Protein AF-A0A838VVF2-F1 (afdb_monomer)

Sequence (205 aa):
MASLISQALVLRTYMPYSQKVSLLISGKGRIDAVVPRAIAERLSNGALVQCMVRTWGSTQSVSQVELLEVPFHWGVAHLPFLHHVLELCYYFLPLNQESDDIVDLVQLLYTMPELFKETGAQKIFLSKFFQKIGLYPFDRASYDARFLRLILGPNDSSVEGSLSEKLAGNGYKQLKRWLLGCISAHPYGYRLKTIDFLKKLDVHE

Radius of gyration: 17.79 Å; Cα contacts (8 Å, |Δi|>4): 296; chains: 1; bounding box: 44×33×50 Å

Nearest PDB structures (foldseek):
  3q8d-assembly1_A  TM=6.216E-01  e=4.834E-06  Escherichia coli
  1w3s-assembly1_A  TM=6.738E-01  e=3.144E-05  Deinococcus radiodurans R1 = ATCC 13939 = DSM 20539
  7yny-assembly1_D  TM=6.347E-01  e=1.089E-01  Helicoverpa armigera nucleopolyhedrovirus
  6zp4-assembly1_G  TM=6.720E-01  e=1.787E-01  Homo sapiens
  7yny-assembly1_H  TM=6.274E-01  e=2.486E-01  Helicoverpa armigera nucleopolyhedrovirus

pLDDT: mean 87.79, std 11.85, range [47.75, 98.38]

Solvent-accessible surface area (backbone atoms only — not comparable to full-atom values): 11819 Å² total; per-residue (Å²): 130,88,74,58,77,41,60,31,37,27,45,38,66,47,76,94,85,46,45,42,37,31,34,41,28,67,84,35,13,32,42,70,28,40,34,56,60,83,57,48,78,72,59,50,65,59,21,33,28,36,28,33,60,44,77,59,88,94,46,35,39,46,43,79,73,43,83,74,43,63,66,73,86,48,51,82,88,46,41,60,57,56,52,34,51,32,48,45,53,62,63,70,50,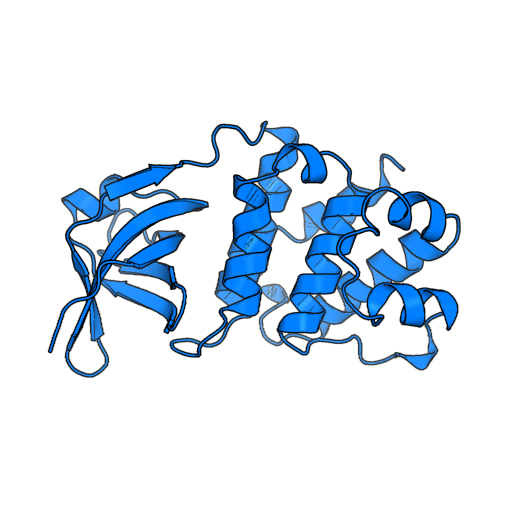58,75,69,41,68,40,44,78,53,47,57,57,57,48,42,61,74,78,45,49,76,62,54,72,41,62,61,48,46,54,49,50,51,52,51,51,34,51,76,74,71,46,63,41,88,69,63,82,82,52,57,70,66,55,48,48,66,71,75,38,80,87,62,90,80,42,78,86,51,47,62,69,72,30,54,80,69,36,51,60,49,49,52,52,42,53,53,32,31,38,71,70,39,96,53,40,88,72,54,85,47,58,64,56,70,66,56,65,63,80,85,117

Mean predicted aligned error: 5.49 Å

Structure (mmCIF, N/CA/C/O backbone):
data_AF-A0A838VVF2-F1
#
_entry.id   AF-A0A838VVF2-F1
#
loop_
_atom_site.group_PDB
_atom_site.id
_atom_site.type_symbol
_atom_site.label_atom_id
_atom_site.label_alt_id
_atom_site.label_comp_id
_atom_site.label_asym_id
_atom_site.label_entity_id
_atom_site.label_seq_id
_atom_site.pdbx_PDB_ins_code
_atom_site.Cartn_x
_atom_site.Cartn_y
_atom_site.Cartn_z
_atom_site.occupancy
_atom_site.B_iso_or_equiv
_atom_site.auth_seq_id
_atom_site.auth_comp_id
_atom_site.auth_asym_id
_atom_site.auth_atom_id
_atom_site.pdbx_PDB_model_num
ATOM 1 N N . MET A 1 1 ? -2.466 -12.859 27.232 1.00 55.91 1 MET A N 1
ATOM 2 C CA . MET A 1 1 ? -1.673 -12.580 26.014 1.00 55.91 1 MET A CA 1
ATOM 3 C C . MET A 1 1 ? -1.155 -11.161 26.111 1.00 55.91 1 MET A C 1
ATOM 5 O O . MET A 1 1 ? -1.959 -10.275 26.382 1.00 55.91 1 MET A O 1
ATOM 9 N N . ALA A 1 2 ? 0.155 -10.960 25.972 1.00 57.75 2 ALA A N 1
ATOM 10 C CA . ALA A 1 2 ? 0.747 -9.628 26.000 1.00 57.75 2 ALA A CA 1
ATOM 11 C C . ALA A 1 2 ? 0.266 -8.836 24.779 1.00 57.75 2 ALA A C 1
ATOM 13 O O . ALA A 1 2 ? 0.345 -9.310 23.647 1.00 57.75 2 ALA A O 1
ATOM 14 N N . SER A 1 3 ? -0.286 -7.653 25.018 1.00 64.88 3 SER A N 1
ATOM 15 C CA . SER A 1 3 ? -0.644 -6.717 23.964 1.00 64.88 3 SER A CA 1
ATOM 16 C C . SER A 1 3 ? 0.598 -5.926 23.574 1.00 64.88 3 SER A C 1
ATOM 18 O O . SER A 1 3 ? 1.087 -5.130 24.375 1.00 64.88 3 SER A O 1
ATOM 20 N N . LEU A 1 4 ? 1.108 -6.161 22.369 1.00 83.38 4 LEU A N 1
ATOM 21 C CA . LEU A 1 4 ? 2.217 -5.389 21.821 1.00 83.38 4 LEU A CA 1
ATOM 22 C C . LEU A 1 4 ? 1.676 -4.106 21.189 1.00 83.38 4 LEU A C 1
ATOM 24 O O . LEU A 1 4 ? 0.646 -4.117 20.511 1.00 83.38 4 LEU A O 1
ATOM 28 N N . ILE A 1 5 ? 2.369 -3.003 21.455 1.00 91.19 5 ILE A N 1
ATOM 29 C CA . ILE A 1 5 ? 2.161 -1.747 20.745 1.00 91.19 5 ILE A CA 1
ATOM 30 C C . ILE A 1 5 ? 2.905 -1.866 19.414 1.00 91.19 5 ILE A C 1
ATOM 32 O O . ILE A 1 5 ? 4.084 -2.218 19.394 1.00 91.19 5 ILE A O 1
ATOM 36 N N . SER A 1 6 ? 2.219 -1.591 18.310 1.00 93.88 6 SER A N 1
ATOM 37 C CA . SER A 1 6 ? 2.755 -1.731 16.958 1.00 93.88 6 SER A CA 1
ATOM 38 C C . SER A 1 6 ? 2.485 -0.476 16.141 1.00 93.88 6 SER A C 1
ATOM 40 O O . SER A 1 6 ? 1.417 0.130 16.238 1.00 93.88 6 SER A O 1
ATOM 42 N N . GLN A 1 7 ? 3.451 -0.106 15.310 1.00 96.69 7 GLN A N 1
ATOM 43 C CA . GLN A 1 7 ? 3.256 0.901 14.278 1.00 96.69 7 GLN A CA 1
ATOM 44 C C . GLN A 1 7 ? 2.477 0.293 13.105 1.00 96.69 7 GLN A C 1
ATOM 46 O O . GLN A 1 7 ? 2.694 -0.860 12.728 1.00 96.69 7 GLN A O 1
ATOM 51 N N . ALA A 1 8 ? 1.554 1.064 12.546 1.00 97.50 8 ALA A N 1
ATOM 52 C CA . ALA A 1 8 ? 0.629 0.637 11.515 1.00 97.50 8 ALA A CA 1
ATOM 53 C C . ALA A 1 8 ? 0.417 1.746 10.485 1.00 97.50 8 ALA A C 1
ATOM 55 O O . ALA A 1 8 ? 0.318 2.924 10.828 1.00 97.50 8 ALA A O 1
ATOM 56 N N . LEU A 1 9 ? 0.275 1.353 9.225 1.00 97.81 9 LEU A N 1
ATOM 57 C CA . LEU A 1 9 ? -0.184 2.232 8.160 1.00 97.81 9 LEU A CA 1
ATOM 58 C C . LEU A 1 9 ? -1.678 2.016 7.915 1.00 97.81 9 LEU A C 1
ATOM 60 O O . LEU A 1 9 ? -2.118 0.891 7.671 1.00 97.81 9 LEU A O 1
ATOM 64 N N . VAL A 1 10 ? -2.460 3.092 7.925 1.00 97.75 10 VAL A N 1
ATOM 65 C CA . VAL A 1 10 ? -3.887 3.056 7.598 1.00 97.75 10 VAL A CA 1
ATOM 66 C C . VAL A 1 10 ? -4.063 2.937 6.088 1.00 97.75 10 VAL A C 1
ATOM 68 O O . VAL A 1 10 ? -3.875 3.897 5.349 1.00 97.75 10 VAL A O 1
ATOM 71 N N . LEU A 1 11 ? -4.472 1.765 5.609 1.00 97.62 11 LEU A N 1
ATOM 72 C CA . LEU A 1 11 ? -4.726 1.543 4.183 1.00 97.62 11 LEU A CA 1
ATOM 73 C C . LEU A 1 11 ? -6.088 2.091 3.759 1.00 97.62 11 LEU A C 1
ATOM 75 O O . LEU A 1 11 ? -6.230 2.679 2.687 1.00 97.62 11 LEU A O 1
ATOM 79 N N . ARG A 1 12 ? -7.109 1.861 4.593 1.00 96.31 12 ARG A N 1
ATOM 80 C CA . ARG A 1 12 ? -8.492 2.220 4.277 1.00 96.31 12 ARG A CA 1
ATOM 81 C C . ARG A 1 12 ? -9.326 2.445 5.528 1.00 96.31 12 ARG A C 1
ATOM 83 O O . ARG A 1 12 ? -9.435 1.550 6.363 1.00 96.31 12 ARG A O 1
ATOM 90 N N . THR A 1 13 ? -10.009 3.579 5.599 1.00 94.81 13 THR A N 1
ATOM 91 C CA . THR A 1 13 ? -11.117 3.818 6.527 1.00 94.81 13 THR A CA 1
ATOM 92 C C . THR A 1 13 ? -12.454 3.626 5.811 1.00 94.81 13 THR A C 1
ATOM 94 O O . THR A 1 13 ? -12.592 3.877 4.611 1.00 94.81 13 THR A O 1
ATOM 97 N N . TYR A 1 14 ? -13.457 3.122 6.527 1.00 88.44 14 TYR A N 1
ATOM 98 C CA . TYR A 1 14 ? -14.774 2.795 5.968 1.00 88.44 14 TYR A CA 1
ATOM 99 C C . TYR A 1 14 ? -15.855 3.740 6.524 1.00 88.44 14 TYR A C 1
ATOM 101 O O . TYR A 1 14 ? -16.889 3.324 7.059 1.00 88.44 14 TYR A O 1
ATOM 109 N N . MET A 1 15 ? -15.567 5.037 6.420 1.00 78.62 15 MET A N 1
ATOM 110 C CA . MET A 1 15 ? -16.391 6.127 6.938 1.00 78.62 15 MET A CA 1
ATOM 111 C C . MET A 1 15 ? -17.650 6.412 6.115 1.00 78.62 15 MET A C 1
ATOM 113 O O . MET A 1 15 ? -17.670 6.107 4.921 1.00 78.62 15 MET A O 1
ATOM 117 N N . PRO A 1 16 ? -18.687 7.040 6.715 1.00 62.16 16 PRO A N 1
ATOM 118 C CA . PRO A 1 16 ? -18.796 7.474 8.120 1.00 62.16 16 PRO A CA 1
ATOM 119 C C . PRO A 1 16 ? -19.467 6.461 9.070 1.00 62.16 16 PRO A C 1
ATOM 121 O O . PRO A 1 16 ? -19.555 6.705 10.270 1.00 62.16 16 PRO A O 1
ATOM 124 N N . TYR A 1 17 ? -19.959 5.325 8.565 1.00 71.00 17 TYR A N 1
ATOM 125 C CA . TYR A 1 17 ? -20.878 4.464 9.330 1.00 71.00 17 TYR A CA 1
ATOM 126 C C . TYR A 1 17 ? -20.271 3.184 9.887 1.00 71.00 17 TYR A C 1
ATOM 128 O O . TYR A 1 17 ? -20.930 2.499 10.669 1.00 71.00 17 TYR A O 1
ATOM 136 N N . SER A 1 18 ? -19.046 2.826 9.503 1.00 80.75 18 SER A N 1
ATOM 137 C CA . SER A 1 18 ? -18.452 1.589 9.990 1.00 80.75 18 SER A CA 1
ATOM 138 C C . SER A 1 18 ? -17.223 1.849 10.847 1.00 80.75 18 SER A C 1
ATOM 140 O O . SER A 1 18 ? -16.305 2.580 10.489 1.00 80.75 18 SER A O 1
ATOM 142 N N . GLN A 1 19 ? -17.210 1.184 11.996 1.00 91.75 19 GLN A N 1
ATOM 143 C CA . GLN A 1 19 ? -16.098 1.120 12.937 1.00 91.75 19 GLN A CA 1
ATOM 144 C C . GLN A 1 19 ? -14.968 0.226 12.410 1.00 91.75 19 GLN A C 1
ATOM 146 O O . GLN A 1 19 ? -14.315 -0.450 13.190 1.00 91.75 19 GLN A O 1
ATOM 151 N N . LYS A 1 20 ? -14.770 0.148 11.090 1.00 95.12 20 LYS A N 1
ATOM 152 C CA . LYS A 1 20 ? -13.785 -0.728 10.456 1.00 95.12 20 LYS A CA 1
ATOM 153 C C . LYS A 1 20 ? -12.651 0.091 9.860 1.00 95.12 20 LYS A C 1
ATOM 155 O O . LYS A 1 20 ? -12.871 1.153 9.275 1.00 95.12 20 LYS A O 1
ATOM 160 N N . VAL A 1 21 ? -11.446 -0.445 9.971 1.00 96.75 21 VAL A N 1
ATOM 161 C CA . VAL A 1 21 ? -10.231 0.088 9.361 1.00 96.75 21 VAL A CA 1
ATOM 162 C C . VAL A 1 21 ? -9.396 -1.068 8.822 1.00 96.75 21 VAL A C 1
ATOM 164 O O . VAL A 1 21 ? -9.361 -2.139 9.423 1.00 96.75 21 VAL A O 1
ATOM 167 N N . SER A 1 22 ? -8.747 -0.857 7.682 1.00 97.88 22 SER A N 1
ATOM 168 C CA . SER A 1 22 ? -7.737 -1.767 7.149 1.00 97.88 22 SER A CA 1
ATOM 169 C C . SER A 1 22 ? -6.356 -1.189 7.437 1.00 97.88 22 SER A C 1
ATOM 171 O O . SER A 1 22 ? -6.105 -0.023 7.115 1.00 97.88 22 SER A O 1
ATOM 173 N N . LEU A 1 23 ? -5.486 -1.978 8.059 1.00 98.06 23 LEU A N 1
ATOM 174 C CA . LEU A 1 23 ? -4.152 -1.573 8.502 1.00 98.06 23 LEU A CA 1
ATOM 175 C C . LEU A 1 23 ? -3.091 -2.495 7.903 1.00 98.06 23 LEU A C 1
ATOM 177 O O . LEU A 1 23 ? -3.336 -3.685 7.732 1.00 98.06 23 LEU A O 1
ATOM 181 N N . LEU A 1 24 ? -1.903 -1.959 7.642 1.00 98.38 24 LEU A N 1
ATOM 182 C CA . LEU A 1 24 ? -0.696 -2.722 7.333 1.00 98.38 24 LEU A CA 1
ATOM 183 C C . LEU A 1 24 ? 0.264 -2.626 8.523 1.00 98.38 24 LEU A C 1
ATOM 185 O O . LEU A 1 24 ? 0.634 -1.520 8.914 1.00 98.38 24 LEU A O 1
ATOM 189 N N . ILE A 1 25 ? 0.629 -3.767 9.111 1.00 97.12 25 ILE A N 1
ATOM 190 C CA . ILE A 1 25 ? 1.388 -3.846 10.370 1.00 97.12 25 ILE A CA 1
ATOM 191 C C . ILE A 1 25 ? 2.524 -4.862 10.232 1.00 97.12 25 ILE A C 1
ATOM 193 O O . ILE A 1 25 ? 2.310 -5.965 9.728 1.00 97.12 25 ILE A O 1
ATOM 197 N N . SER A 1 26 ? 3.717 -4.521 10.720 1.00 95.75 26 SER A N 1
ATOM 198 C CA . SER A 1 26 ? 4.834 -5.474 10.792 1.00 95.75 26 SER A CA 1
ATOM 199 C C . SER A 1 26 ? 4.500 -6.673 11.700 1.00 95.75 26 SER A C 1
ATOM 201 O O . SER A 1 26 ? 3.797 -6.535 12.704 1.00 95.75 26 SER A O 1
ATOM 203 N N . GLY A 1 27 ? 4.917 -7.874 11.300 1.00 95.12 27 GLY A N 1
ATOM 204 C CA . GLY A 1 27 ? 4.616 -9.150 11.955 1.00 95.12 27 GLY A CA 1
ATOM 205 C C . GLY A 1 27 ? 3.149 -9.590 11.863 1.00 95.12 27 GLY A C 1
ATOM 206 O O . GLY A 1 27 ? 2.752 -10.560 12.501 1.00 95.12 27 GLY A O 1
ATOM 207 N N . LYS A 1 28 ? 2.298 -8.875 11.114 1.00 95.31 28 LYS A N 1
ATOM 208 C CA . LYS A 1 28 ? 0.885 -9.253 10.880 1.00 95.31 28 LYS A CA 1
ATOM 209 C C . LYS A 1 28 ? 0.435 -9.097 9.426 1.00 95.31 28 LYS A C 1
ATOM 211 O O . LYS A 1 28 ? -0.537 -9.730 9.019 1.00 95.31 28 LYS A O 1
ATOM 216 N N . GLY A 1 29 ? 1.107 -8.232 8.670 1.00 96.62 29 GLY A N 1
ATOM 217 C CA . GLY A 1 29 ? 0.718 -7.808 7.331 1.00 96.62 29 GLY A CA 1
ATOM 218 C C . GLY A 1 29 ? -0.577 -7.005 7.316 1.00 96.62 29 GLY A C 1
ATOM 219 O O . GLY A 1 29 ? -0.818 -6.174 8.197 1.00 96.62 29 GLY A O 1
ATOM 220 N N . ARG A 1 30 ? -1.402 -7.214 6.283 1.00 97.75 30 ARG A N 1
ATOM 221 C CA . ARG A 1 30 ? -2.685 -6.515 6.144 1.00 97.75 30 ARG A CA 1
ATOM 222 C C . ARG A 1 30 ? -3.732 -7.129 7.064 1.00 97.75 30 ARG A C 1
ATOM 224 O O . ARG A 1 30 ? -4.043 -8.311 6.949 1.00 97.75 30 ARG A O 1
ATOM 231 N N . ILE A 1 31 ? -4.359 -6.309 7.894 1.00 97.38 31 ILE A N 1
ATOM 232 C CA . ILE A 1 31 ? -5.460 -6.71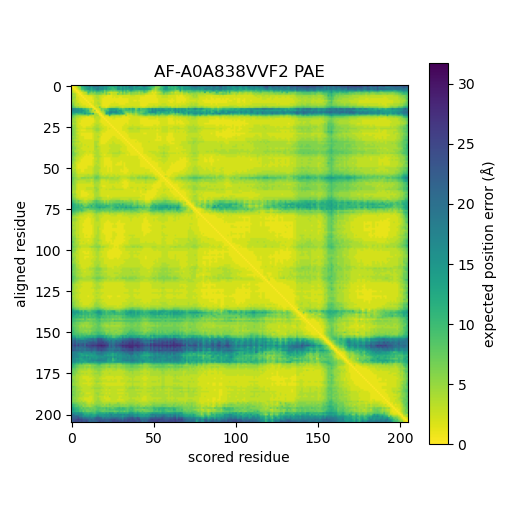1 8.764 1.00 97.38 31 ILE A CA 1
ATOM 233 C C . ILE A 1 31 ? -6.676 -5.816 8.545 1.00 97.38 31 ILE A C 1
ATOM 235 O O . ILE A 1 31 ? -6.539 -4.629 8.263 1.00 97.38 31 ILE A O 1
ATOM 239 N N . ASP A 1 32 ? -7.866 -6.375 8.737 1.00 97.12 32 ASP A N 1
ATOM 240 C CA . ASP A 1 32 ? -9.088 -5.594 8.910 1.00 97.12 32 ASP A CA 1
ATOM 241 C C . ASP A 1 32 ? -9.482 -5.650 10.386 1.00 97.12 32 ASP A C 1
ATOM 243 O O . ASP A 1 32 ? -9.624 -6.730 10.964 1.00 97.12 32 ASP A O 1
ATOM 247 N N . ALA A 1 33 ? -9.652 -4.485 11.003 1.00 96.50 33 ALA A N 1
ATOM 248 C CA . ALA A 1 33 ? -9.895 -4.370 12.430 1.00 96.50 33 ALA A CA 1
ATOM 249 C C . ALA A 1 33 ? -11.060 -3.438 12.758 1.00 96.50 33 ALA A C 1
ATOM 251 O O . ALA A 1 33 ? -11.398 -2.522 12.004 1.00 96.50 33 ALA A O 1
ATOM 252 N N . VAL A 1 34 ? -11.663 -3.679 13.921 1.00 96.06 34 VAL A N 1
ATOM 253 C CA . VAL A 1 34 ? -12.681 -2.813 14.511 1.00 96.06 34 VAL A CA 1
ATOM 254 C C . VAL A 1 34 ? -12.014 -1.769 15.407 1.00 96.06 34 VAL A C 1
ATOM 256 O O . VAL A 1 34 ? -11.160 -2.103 16.227 1.00 96.06 34 VAL A O 1
ATOM 259 N N . VAL A 1 35 ? -12.426 -0.512 15.278 1.00 95.62 35 VAL A N 1
ATOM 260 C CA . VAL A 1 35 ? -11.937 0.630 16.061 1.00 95.62 35 VAL A CA 1
ATOM 261 C C . VAL A 1 35 ? -13.097 1.384 16.717 1.00 95.62 35 VAL A C 1
ATOM 263 O O . VAL A 1 35 ? -14.158 1.525 16.107 1.00 95.62 35 VAL A O 1
ATOM 266 N N . PRO A 1 36 ? -12.923 1.931 17.933 1.00 93.56 36 PRO A N 1
ATOM 267 C CA . PRO A 1 36 ? -13.900 2.839 18.526 1.00 93.56 36 PRO A CA 1
ATOM 268 C C . PRO A 1 36 ? -14.252 3.991 17.578 1.00 93.56 36 PRO A C 1
ATOM 270 O O . PRO A 1 36 ? -13.365 4.565 16.948 1.00 93.56 36 PRO A O 1
ATOM 273 N N . ARG A 1 37 ? -15.534 4.376 17.516 1.00 91.31 37 ARG A N 1
ATOM 274 C CA . ARG A 1 37 ? -16.025 5.428 16.603 1.00 91.31 37 ARG A CA 1
ATOM 275 C C . ARG A 1 37 ? -15.221 6.731 16.694 1.00 91.31 37 ARG A C 1
ATOM 277 O O . ARG A 1 37 ? -14.786 7.241 15.670 1.00 91.31 37 ARG A O 1
ATOM 284 N N . ALA A 1 38 ? -14.966 7.207 17.913 1.00 91.50 38 ALA A N 1
ATOM 285 C CA . ALA A 1 38 ? -14.211 8.439 18.150 1.00 91.50 38 ALA A CA 1
ATOM 286 C C . ALA A 1 38 ? -12.762 8.382 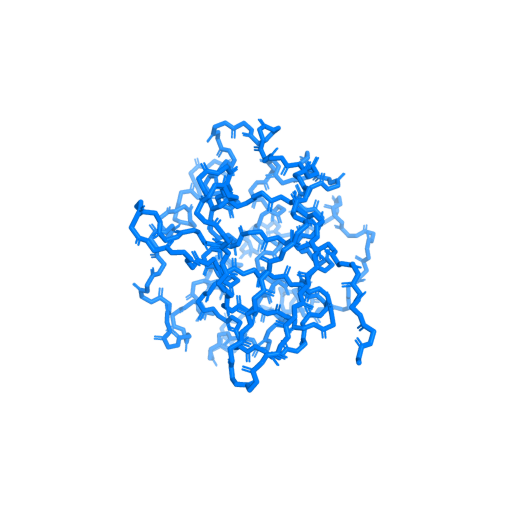17.625 1.00 91.50 38 ALA A C 1
ATOM 288 O O . ALA A 1 38 ? -12.186 9.409 17.280 1.00 91.50 38 ALA A O 1
ATOM 289 N N . ILE A 1 39 ? -12.164 7.187 17.569 1.00 92.19 39 ILE A N 1
ATOM 290 C CA . ILE A 1 39 ? -10.842 6.985 16.967 1.00 92.19 39 ILE A CA 1
ATOM 291 C C . ILE A 1 39 ? -10.978 6.943 15.454 1.00 92.19 39 ILE A C 1
ATOM 293 O O . ILE A 1 39 ? -10.243 7.637 14.761 1.00 92.19 39 ILE A O 1
ATOM 297 N N . ALA A 1 40 ? -11.931 6.154 14.955 1.00 91.75 40 ALA A N 1
ATOM 298 C CA . ALA A 1 40 ? -12.164 5.994 13.533 1.00 91.75 40 ALA A CA 1
ATOM 299 C C . ALA A 1 40 ? -12.280 7.367 12.852 1.00 91.75 40 ALA A C 1
ATOM 301 O O . ALA A 1 40 ? -11.616 7.590 11.845 1.00 91.75 40 ALA A O 1
ATOM 302 N N . GLU A 1 41 ? -13.080 8.286 13.417 1.00 90.31 41 GLU A N 1
ATOM 303 C CA . GLU A 1 41 ? -13.377 9.626 12.864 1.00 90.31 41 GLU A CA 1
ATOM 304 C C . GLU A 1 41 ? -12.131 10.509 12.694 1.00 90.31 41 GLU A C 1
ATOM 306 O O . GLU A 1 41 ? -12.159 11.480 11.943 1.00 90.31 41 GLU A O 1
ATOM 311 N N . ARG A 1 42 ? -11.025 10.151 13.352 1.00 90.31 42 ARG A N 1
ATOM 312 C CA . ARG A 1 42 ? -9.743 10.861 13.298 1.00 90.31 42 ARG A CA 1
ATOM 313 C C . ARG A 1 42 ? -8.726 10.207 12.364 1.00 90.31 42 ARG A C 1
ATOM 315 O O . ARG A 1 42 ? -7.661 10.778 12.149 1.00 90.31 42 ARG A O 1
ATOM 322 N N . LEU A 1 43 ? -9.015 9.015 11.842 1.00 93.50 43 LEU A N 1
ATOM 323 C CA . LEU A 1 43 ? -8.116 8.291 10.949 1.00 93.50 43 LEU A CA 1
ATOM 324 C C . LEU A 1 43 ? -8.372 8.668 9.491 1.00 93.50 43 LEU A C 1
ATOM 326 O O . LEU A 1 43 ? -9.512 8.721 9.027 1.00 93.50 43 LEU A O 1
ATOM 330 N N . SER A 1 44 ? -7.288 8.857 8.748 1.00 94.00 44 SER A N 1
ATOM 331 C CA . SER A 1 44 ? -7.295 9.067 7.303 1.00 94.00 44 SER A CA 1
ATOM 332 C C . SER A 1 44 ? -6.489 7.976 6.600 1.00 94.00 44 SER A C 1
ATOM 334 O O . SER A 1 44 ? -5.607 7.351 7.189 1.00 94.00 44 SER A O 1
ATOM 336 N N . ASN A 1 45 ? -6.802 7.720 5.329 1.00 95.69 45 ASN A N 1
ATOM 337 C CA . ASN A 1 45 ? -6.000 6.811 4.511 1.00 95.69 45 ASN A CA 1
ATOM 338 C C . ASN A 1 45 ? -4.580 7.375 4.373 1.00 95.69 45 ASN A C 1
ATOM 340 O O . ASN A 1 45 ? -4.403 8.570 4.145 1.00 95.69 45 ASN A O 1
ATOM 344 N N . GLY A 1 46 ? -3.582 6.511 4.509 1.00 96.38 46 GLY A N 1
ATOM 345 C CA . GLY A 1 46 ? -2.177 6.890 4.521 1.00 96.38 46 GLY A CA 1
ATOM 346 C C . GLY A 1 46 ? -1.687 7.427 5.864 1.00 96.38 46 GLY A C 1
ATOM 347 O O . GLY A 1 46 ? -0.510 7.750 5.969 1.00 96.38 46 GLY A O 1
ATOM 348 N N . ALA A 1 47 ? -2.525 7.532 6.898 1.00 95.88 47 ALA A N 1
ATOM 349 C CA . ALA A 1 47 ? -2.038 7.901 8.222 1.00 95.88 47 ALA A CA 1
ATOM 350 C C . ALA A 1 47 ? -1.125 6.806 8.788 1.00 95.88 47 ALA A C 1
ATOM 352 O O . ALA A 1 47 ? -1.452 5.618 8.738 1.00 95.88 47 ALA A O 1
ATOM 353 N N . LEU A 1 48 ? -0.005 7.222 9.365 1.00 96.50 48 LEU A N 1
ATOM 354 C CA . LEU A 1 48 ? 0.871 6.379 10.155 1.00 96.50 48 LEU A CA 1
ATOM 355 C C . LEU A 1 48 ? 0.470 6.511 11.623 1.00 96.50 48 LEU A C 1
ATOM 357 O O . LEU A 1 48 ? 0.380 7.615 12.163 1.00 96.50 48 LEU A O 1
ATOM 361 N N . VAL A 1 49 ? 0.204 5.385 12.271 1.00 97.56 49 VAL A N 1
ATOM 362 C CA . VAL A 1 49 ? -0.289 5.349 13.648 1.00 97.56 49 VAL A CA 1
ATOM 363 C C . VAL A 1 49 ? 0.497 4.355 14.482 1.00 97.56 49 VAL A C 1
ATOM 365 O O . VAL A 1 49 ? 0.992 3.353 13.976 1.00 97.56 49 VAL A O 1
ATOM 368 N N . GLN A 1 50 ? 0.562 4.598 15.779 1.00 97.81 50 GLN A N 1
ATOM 369 C CA . GLN A 1 50 ? 0.944 3.608 16.769 1.00 97.81 50 GLN A CA 1
ATOM 370 C C . GLN A 1 50 ? -0.329 3.097 17.433 1.00 97.81 50 GLN A C 1
ATOM 372 O O . GLN A 1 50 ? -1.228 3.875 17.749 1.00 97.81 50 GLN A O 1
ATOM 377 N N . CYS A 1 51 ? -0.469 1.785 17.592 1.00 97.12 51 CYS A N 1
ATOM 378 C CA . CYS A 1 51 ? -1.698 1.219 18.126 1.00 97.12 51 CYS A CA 1
ATOM 379 C C . CYS A 1 51 ? -1.494 -0.115 18.837 1.00 97.12 51 CYS A C 1
ATOM 381 O O . CYS A 1 51 ? -0.509 -0.822 18.634 1.00 97.12 51 CYS A O 1
ATOM 383 N N . MET A 1 52 ? -2.474 -0.475 19.662 1.00 96.75 52 MET A N 1
ATOM 384 C CA . MET A 1 52 ? -2.561 -1.780 20.299 1.00 96.75 52 MET A CA 1
ATOM 385 C C . MET A 1 52 ? -3.583 -2.648 19.568 1.00 96.75 52 MET A C 1
ATOM 387 O O . MET A 1 52 ? -4.787 -2.366 19.599 1.00 96.75 52 MET A O 1
ATOM 391 N N . VAL A 1 53 ? -3.107 -3.740 18.968 1.00 95.75 53 VAL A N 1
ATOM 392 C CA . VAL A 1 53 ? -3.947 -4.734 18.287 1.00 95.75 53 VAL A CA 1
ATOM 393 C C . VAL A 1 53 ? -4.285 -5.869 19.251 1.00 95.75 53 VAL A C 1
ATOM 395 O O . VAL A 1 53 ? -3.401 -6.471 19.862 1.00 95.75 53 VAL A O 1
ATOM 398 N N . ARG A 1 54 ? -5.571 -6.200 19.370 1.00 95.25 54 ARG A N 1
ATOM 399 C CA . ARG A 1 54 ? -6.074 -7.357 20.118 1.00 95.25 54 ARG A CA 1
ATOM 400 C C . ARG A 1 54 ? -6.827 -8.284 19.175 1.00 95.25 54 ARG A C 1
ATOM 402 O O . ARG A 1 54 ? -7.513 -7.834 18.262 1.00 95.25 54 ARG A O 1
ATOM 409 N N . THR A 1 55 ? -6.715 -9.584 19.410 1.00 94.00 55 THR A N 1
ATOM 410 C CA . THR A 1 55 ? -7.375 -10.608 18.594 1.00 94.00 55 THR A CA 1
ATOM 411 C C . THR A 1 55 ? -8.352 -11.389 19.461 1.00 94.00 55 THR A C 1
ATOM 413 O O . THR A 1 55 ? -7.975 -11.908 20.511 1.00 94.00 55 THR A O 1
ATOM 416 N N . TRP A 1 56 ? -9.607 -11.465 19.021 1.00 90.81 56 TRP A N 1
ATOM 417 C CA . TRP A 1 56 ? -10.691 -12.206 1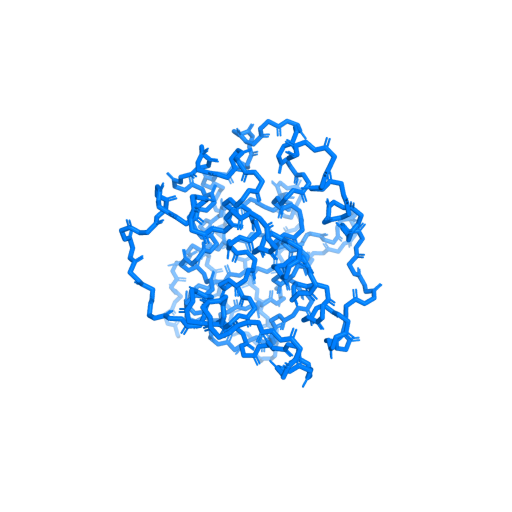9.662 1.00 90.81 56 TRP A CA 1
ATOM 418 C C . TRP A 1 56 ? -11.351 -13.120 18.627 1.00 90.81 56 TRP A C 1
ATOM 420 O O . TRP A 1 56 ? -12.180 -12.685 17.825 1.00 90.81 56 TRP A O 1
ATOM 430 N N . GLY A 1 57 ? -10.952 -14.394 18.619 1.00 90.44 57 GLY A N 1
ATOM 431 C CA . GLY A 1 57 ? -11.335 -15.323 17.555 1.00 90.44 57 GLY A CA 1
ATOM 432 C C . GLY A 1 57 ? -10.825 -14.833 16.197 1.00 90.44 57 GLY A C 1
ATOM 433 O O . GLY A 1 57 ? -9.642 -14.540 16.050 1.00 90.44 57 GLY A O 1
ATOM 434 N N . SER A 1 58 ? -11.723 -14.703 15.219 1.00 90.81 58 SER A N 1
ATOM 435 C CA . SER A 1 58 ? -11.417 -14.156 13.889 1.00 90.81 58 SER A CA 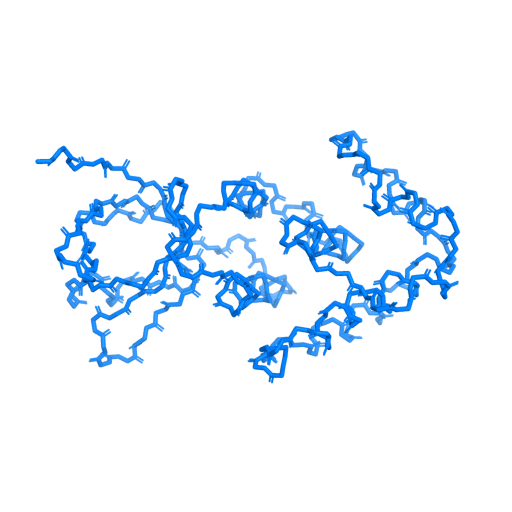1
ATOM 436 C C . SER A 1 58 ? -11.444 -12.625 13.822 1.00 90.81 58 SER A C 1
ATOM 438 O O . SER A 1 58 ? -11.119 -12.052 12.784 1.00 90.81 58 SER A O 1
ATOM 440 N N . THR A 1 59 ? -11.869 -11.952 14.892 1.00 92.88 59 THR A N 1
ATOM 441 C CA . THR A 1 59 ? -12.033 -10.497 14.918 1.00 92.88 59 THR A CA 1
ATOM 442 C C . THR A 1 59 ? -10.792 -9.844 15.500 1.00 92.88 59 THR A C 1
ATOM 444 O O . THR A 1 59 ? -10.314 -10.231 16.567 1.00 92.88 59 THR A O 1
ATOM 447 N N . GLN A 1 60 ? -10.294 -8.809 14.831 1.00 95.31 60 GLN A N 1
ATOM 448 C CA . GLN A 1 60 ? -9.241 -7.957 15.368 1.00 95.31 60 GLN A CA 1
ATOM 449 C C . GLN A 1 60 ? -9.837 -6.629 15.823 1.00 95.31 60 GLN A C 1
ATOM 451 O O . GLN A 1 60 ? -10.676 -6.045 15.136 1.00 95.31 60 GLN A O 1
ATOM 456 N N . SER A 1 61 ? -9.427 -6.165 16.997 1.00 95.44 61 SER A N 1
ATOM 457 C CA . SER A 1 61 ? -9.792 -4.861 17.534 1.00 95.44 61 SER A CA 1
ATOM 458 C C . SER A 1 61 ? -8.544 -4.028 17.768 1.00 95.44 61 SER A C 1
ATOM 460 O O . SER A 1 61 ? -7.493 -4.536 18.163 1.00 95.44 61 SER A O 1
ATOM 462 N N . VAL A 1 62 ? -8.653 -2.735 17.490 1.00 95.75 62 VAL A N 1
ATOM 463 C CA . VAL A 1 62 ? -7.556 -1.785 17.635 1.00 95.75 62 VAL A CA 1
ATOM 464 C C . VAL A 1 62 ? -7.953 -0.723 18.650 1.00 95.75 62 VAL A C 1
ATOM 466 O O . VAL A 1 62 ? -9.055 -0.174 18.627 1.00 95.75 62 VAL A O 1
ATOM 469 N N . SER A 1 63 ? -7.043 -0.463 19.581 1.00 95.00 63 SER A N 1
ATOM 470 C CA . SER A 1 63 ? -7.216 0.464 20.699 1.00 95.00 63 SER A CA 1
ATOM 471 C C . SER A 1 63 ? -5.923 1.240 20.943 1.00 95.00 63 SER A C 1
ATOM 473 O O . SER A 1 63 ? -4.903 0.921 20.335 1.00 95.00 63 SER A O 1
ATOM 475 N N . GLN A 1 64 ? -5.970 2.257 21.813 1.00 95.06 64 GLN A N 1
ATOM 476 C CA . GLN A 1 64 ? -4.811 3.104 22.139 1.00 95.06 64 GLN A CA 1
ATOM 477 C C . GLN A 1 64 ? -4.099 3.623 20.880 1.00 95.06 64 GLN A C 1
ATOM 479 O O . GLN A 1 64 ? -2.906 3.414 20.697 1.00 95.06 64 GLN A O 1
ATOM 484 N N . VAL A 1 65 ? -4.874 4.220 19.971 1.00 96.69 65 VAL A N 1
ATOM 485 C CA . VAL A 1 65 ? -4.347 4.7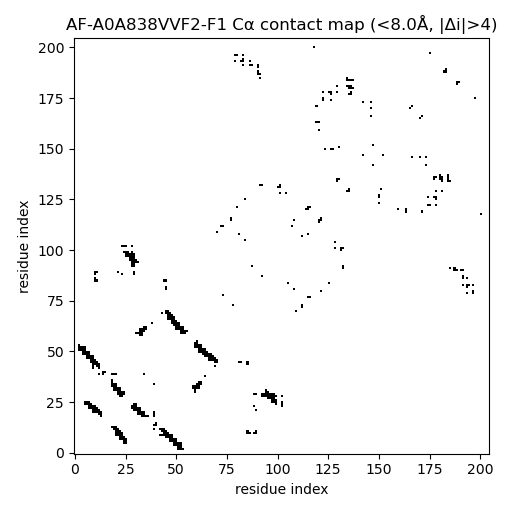08 18.696 1.00 96.69 65 VAL A CA 1
ATOM 486 C C . VAL A 1 65 ? -3.785 6.109 18.876 1.00 96.69 65 VAL A C 1
ATOM 488 O O . VAL A 1 65 ? -4.523 7.040 19.203 1.00 96.69 65 VAL A O 1
ATOM 491 N N . GLU A 1 66 ? -2.494 6.243 18.622 1.00 97.00 66 GLU A N 1
ATOM 492 C CA . GLU A 1 66 ? -1.767 7.499 18.540 1.00 97.00 66 GLU A CA 1
ATOM 493 C C . GLU A 1 66 ? -1.430 7.784 17.076 1.00 97.00 66 GLU A C 1
ATOM 495 O O . GLU A 1 66 ? -0.914 6.928 16.359 1.00 97.00 66 GLU A O 1
ATOM 500 N N . LEU A 1 67 ? -1.773 8.982 16.611 1.00 96.31 67 LEU A N 1
ATOM 501 C CA . LEU A 1 67 ? -1.450 9.427 15.261 1.00 96.31 67 LEU A CA 1
ATOM 502 C C . LEU A 1 67 ? 0.002 9.906 15.243 1.00 96.31 67 LEU A C 1
ATOM 504 O O . LEU A 1 67 ? 0.305 10.904 15.890 1.00 96.31 67 LEU A O 1
ATOM 508 N N . LEU A 1 68 ? 0.869 9.212 14.507 1.00 95.25 68 LEU A N 1
ATOM 509 C CA . LEU A 1 68 ? 2.281 9.576 14.382 1.00 95.25 68 LEU A CA 1
ATOM 510 C C . LEU A 1 68 ? 2.482 10.574 13.246 1.00 95.25 68 LEU A C 1
ATOM 512 O O . LEU A 1 68 ? 3.120 11.606 13.421 1.00 95.25 68 LEU A O 1
ATOM 516 N N . GLU A 1 69 ? 1.912 10.271 12.079 1.00 93.62 69 GLU A N 1
ATOM 517 C CA . GLU A 1 69 ? 2.084 11.090 10.888 1.00 93.62 69 GLU A CA 1
ATOM 518 C C . GLU A 1 69 ? 0.874 10.995 9.955 1.00 93.62 69 GLU A C 1
ATOM 520 O O . GLU A 1 69 ? 0.191 9.975 9.857 1.00 93.62 69 GLU A O 1
ATOM 525 N N . VAL A 1 70 ? 0.615 12.083 9.237 1.00 91.69 70 VAL A N 1
ATOM 526 C CA . VAL A 1 70 ? -0.317 12.140 8.109 1.00 91.69 70 VAL A CA 1
ATOM 527 C C . VAL A 1 70 ? 0.501 12.596 6.904 1.00 91.69 70 VAL A C 1
ATOM 529 O O . VAL A 1 70 ? 1.362 13.462 7.074 1.00 91.69 70 VAL A O 1
ATOM 532 N N . PRO A 1 71 ? 0.253 12.076 5.691 1.00 86.44 71 PRO A N 1
ATOM 533 C CA . PRO A 1 71 ? 1.076 12.359 4.516 1.00 86.44 71 PRO A CA 1
ATOM 534 C C . PRO A 1 71 ? 0.845 13.774 3.944 1.00 86.44 71 PRO A C 1
ATOM 536 O O . PRO A 1 71 ? 0.688 13.946 2.743 1.00 86.44 71 PRO A O 1
ATOM 539 N N . PHE A 1 72 ? 0.813 14.816 4.781 1.00 81.75 72 PHE A N 1
ATOM 540 C CA . PHE A 1 72 ? 0.660 16.211 4.353 1.00 81.75 72 PHE A CA 1
ATOM 541 C C . PHE A 1 72 ? 1.885 16.741 3.605 1.00 81.75 72 PHE A C 1
ATOM 543 O O . PHE A 1 72 ? 1.760 17.662 2.803 1.00 81.75 72 PHE A O 1
ATOM 550 N N . HIS A 1 73 ? 3.060 16.156 3.851 1.00 78.50 73 HIS A N 1
ATOM 551 C CA . HIS A 1 73 ? 4.289 16.494 3.136 1.00 78.50 73 HIS A CA 1
ATOM 552 C C . HIS A 1 73 ? 4.244 16.053 1.660 1.00 78.50 73 HIS A C 1
ATOM 554 O O . HIS A 1 73 ? 4.993 16.573 0.832 1.00 78.50 73 HIS A O 1
ATOM 560 N N . TRP A 1 74 ? 3.331 15.142 1.299 1.00 78.19 74 TRP A N 1
ATOM 561 C CA . TRP A 1 74 ? 3.042 14.821 -0.092 1.00 78.19 74 TRP A CA 1
ATOM 562 C C . TRP A 1 74 ? 2.290 15.994 -0.717 1.00 78.19 74 TRP A C 1
ATOM 564 O O . TRP A 1 74 ? 1.087 16.167 -0.522 1.00 78.19 74 TRP A O 1
ATOM 574 N N . GLY A 1 75 ? 3.003 16.812 -1.495 1.00 76.31 75 GLY A N 1
ATOM 575 C CA . GLY A 1 75 ? 2.367 17.840 -2.314 1.00 76.31 75 GLY A CA 1
ATOM 576 C C . GLY A 1 75 ? 1.258 17.240 -3.188 1.00 76.31 75 GLY A C 1
ATOM 577 O O . GLY A 1 75 ? 1.307 16.065 -3.561 1.00 76.31 75 GLY A O 1
ATOM 578 N N . VAL A 1 76 ? 0.265 18.057 -3.557 1.00 79.31 76 VAL A N 1
ATOM 579 C CA . VAL A 1 76 ? -0.925 17.630 -4.328 1.00 79.31 76 VAL A CA 1
ATOM 580 C C . VAL A 1 76 ? -0.560 16.811 -5.578 1.00 79.31 76 VAL A C 1
ATOM 582 O O . VAL A 1 76 ? -1.282 15.884 -5.940 1.00 79.31 76 VAL A O 1
ATOM 585 N N . ALA A 1 77 ? 0.583 17.108 -6.204 1.00 80.19 77 ALA A N 1
ATOM 586 C CA . ALA A 1 77 ? 1.090 16.405 -7.382 1.00 80.19 77 ALA A CA 1
ATOM 587 C C . ALA A 1 77 ? 1.463 14.929 -7.132 1.00 80.19 77 ALA A C 1
ATOM 589 O O . ALA A 1 77 ? 1.330 14.108 -8.037 1.00 80.19 77 ALA A O 1
ATOM 590 N N . HIS A 1 78 ? 1.898 14.575 -5.920 1.00 85.62 78 HIS A N 1
ATOM 591 C CA . HIS A 1 78 ? 2.419 13.241 -5.598 1.00 85.62 78 HIS A CA 1
ATOM 592 C C . HIS A 1 78 ? 1.426 12.385 -4.802 1.00 85.62 78 HIS A C 1
ATOM 594 O O . HIS A 1 78 ? 1.567 11.165 -4.745 1.00 85.62 78 HIS A O 1
ATOM 600 N N . LEU A 1 79 ? 0.367 12.990 -4.256 1.00 90.19 79 LEU A N 1
ATOM 601 C CA . LEU A 1 79 ? -0.711 12.275 -3.569 1.00 90.19 79 LEU A CA 1
ATOM 602 C C . LEU A 1 79 ? -1.324 11.113 -4.390 1.00 90.19 79 LEU A C 1
ATOM 604 O O . LEU A 1 79 ? -1.611 10.068 -3.800 1.00 90.19 79 LEU A O 1
ATOM 608 N N . PRO A 1 80 ? -1.491 11.208 -5.731 1.00 92.44 80 PRO A N 1
ATOM 609 C CA . PRO A 1 80 ? -1.966 10.081 -6.534 1.00 92.44 80 PRO A CA 1
ATOM 610 C C . PRO A 1 80 ? -1.070 8.838 -6.458 1.00 92.44 80 PRO A C 1
ATOM 612 O O . PRO A 1 80 ? -1.596 7.725 -6.480 1.00 92.44 80 PRO A O 1
ATOM 615 N N . PHE A 1 81 ? 0.252 9.011 -6.336 1.00 93.94 81 PHE A N 1
ATOM 616 C CA . PHE A 1 81 ? 1.188 7.896 -6.193 1.00 93.94 81 PHE A CA 1
ATOM 617 C C . PHE A 1 81 ? 0.984 7.179 -4.859 1.00 93.94 81 PHE A C 1
ATOM 619 O O . PHE A 1 81 ? 0.791 5.964 -4.841 1.00 93.94 81 PHE A O 1
ATOM 626 N N . LEU A 1 82 ? 0.938 7.931 -3.755 1.00 94.81 82 LEU A N 1
ATOM 627 C CA . LEU A 1 82 ? 0.682 7.362 -2.434 1.00 94.81 82 LEU A CA 1
ATOM 628 C C . LEU A 1 82 ? -0.654 6.610 -2.409 1.00 94.81 82 LEU A C 1
ATOM 630 O O . LEU A 1 82 ? -0.707 5.458 -1.986 1.00 94.81 82 LEU A O 1
ATOM 634 N N . HIS A 1 83 ? -1.726 7.217 -2.926 1.00 94.88 83 HIS A N 1
ATOM 635 C CA . HIS A 1 83 ? -3.024 6.548 -3.033 1.00 94.88 83 HIS A CA 1
ATOM 636 C C . HIS A 1 83 ? -2.952 5.256 -3.852 1.00 94.88 83 HIS A C 1
ATOM 638 O O . HIS A 1 83 ? -3.580 4.268 -3.475 1.00 94.88 83 HIS A O 1
ATOM 644 N N . HIS A 1 84 ? -2.176 5.235 -4.938 1.00 96.38 84 HIS A N 1
ATOM 645 C CA . HIS A 1 84 ? -1.975 4.025 -5.727 1.00 96.38 84 HIS A CA 1
ATOM 646 C C . HIS A 1 84 ? -1.303 2.917 -4.912 1.00 96.38 84 HIS A C 1
ATOM 648 O O . HIS A 1 84 ? -1.779 1.783 -4.916 1.00 96.38 84 HIS A O 1
ATOM 654 N N . VAL A 1 85 ? -0.256 3.245 -4.149 1.00 97.19 85 VAL A N 1
ATOM 655 C CA . VAL A 1 85 ? 0.415 2.281 -3.263 1.00 97.19 85 VAL A CA 1
ATOM 656 C C . VAL A 1 85 ? -0.538 1.760 -2.184 1.00 97.19 85 VAL A C 1
ATOM 658 O O . VAL A 1 85 ? -0.590 0.553 -1.955 1.00 97.19 85 VAL A O 1
ATOM 661 N N . LEU A 1 86 ? -1.350 2.624 -1.567 1.00 97.56 86 LEU A N 1
ATOM 662 C CA . LEU A 1 86 ? -2.347 2.202 -0.575 1.00 97.56 86 LEU A CA 1
ATOM 663 C C . LEU A 1 86 ? -3.385 1.243 -1.173 1.00 97.56 86 LEU A C 1
ATOM 665 O O . LEU A 1 86 ? -3.719 0.235 -0.549 1.00 97.56 86 LEU A O 1
ATOM 669 N N . GLU A 1 87 ? -3.877 1.519 -2.386 1.00 97.62 87 GLU A N 1
ATOM 670 C CA . GLU A 1 87 ? -4.798 0.618 -3.085 1.00 97.62 87 GLU A CA 1
ATOM 671 C C . GLU A 1 87 ? -4.141 -0.724 -3.417 1.00 97.62 87 GLU A C 1
ATOM 673 O O . GLU A 1 87 ? -4.776 -1.765 -3.242 1.00 97.62 87 GLU A O 1
ATOM 678 N N . LEU A 1 88 ? -2.877 -0.726 -3.849 1.00 98.00 88 LEU A N 1
ATOM 679 C CA . LEU A 1 88 ? -2.127 -1.957 -4.089 1.00 98.00 88 LEU A CA 1
ATOM 680 C C . LEU A 1 88 ? -1.988 -2.771 -2.803 1.00 98.00 88 LEU A C 1
ATOM 682 O O . LEU A 1 88 ? -2.406 -3.925 -2.781 1.00 98.00 88 LEU A O 1
ATOM 686 N N . CYS A 1 89 ? -1.508 -2.174 -1.711 1.00 98.31 89 CYS A N 1
ATOM 687 C CA . CYS A 1 89 ? -1.442 -2.840 -0.409 1.00 98.31 89 CYS A CA 1
ATOM 688 C C . CYS A 1 89 ? -2.808 -3.409 -0.001 1.00 98.31 89 CYS A C 1
ATOM 690 O O . CYS A 1 89 ? -2.905 -4.554 0.437 1.00 98.31 89 CYS A O 1
ATOM 692 N N . TYR A 1 90 ? -3.880 -2.637 -0.186 1.00 98.06 90 TYR A N 1
ATOM 693 C CA . TYR A 1 90 ? -5.224 -3.057 0.185 1.00 98.06 90 TYR A CA 1
ATOM 694 C C . TYR A 1 90 ? -5.769 -4.196 -0.686 1.00 98.06 90 TYR A C 1
ATOM 696 O O . TYR A 1 90 ? -6.394 -5.099 -0.148 1.00 98.06 90 TYR A O 1
ATOM 704 N N . TYR A 1 91 ? -5.591 -4.185 -2.006 1.00 98.00 91 TYR A N 1
ATOM 705 C CA . TYR A 1 91 ? -6.198 -5.199 -2.880 1.00 98.00 91 TYR A CA 1
ATOM 706 C C . TYR A 1 91 ? -5.295 -6.406 -3.153 1.00 98.00 91 TYR A C 1
ATOM 708 O O . TYR A 1 91 ? -5.822 -7.463 -3.498 1.00 98.00 91 TYR A O 1
ATOM 716 N N . PHE A 1 92 ? -3.973 -6.260 -3.038 1.00 97.88 92 PHE A N 1
ATOM 717 C CA . PHE A 1 92 ? -3.001 -7.264 -3.485 1.00 97.88 92 PHE A CA 1
ATOM 718 C C . PHE A 1 92 ? -2.393 -8.055 -2.328 1.00 97.88 92 PHE A C 1
ATOM 720 O O . PHE A 1 92 ? -1.992 -9.197 -2.535 1.00 97.88 92 PHE A O 1
ATOM 727 N N . LEU A 1 93 ? -2.348 -7.504 -1.110 1.00 97.81 93 LE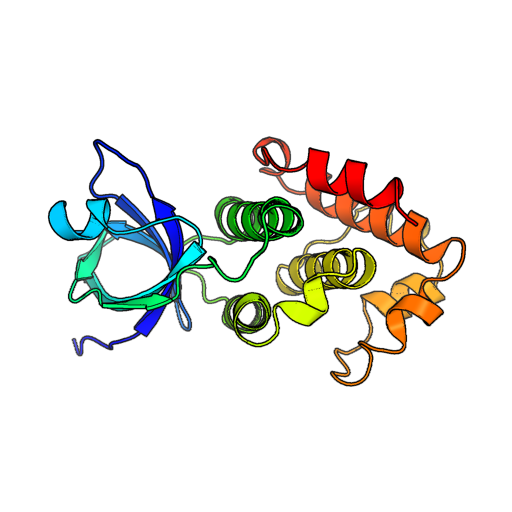U A N 1
ATOM 728 C CA . LEU A 1 93 ? -1.822 -8.253 0.030 1.00 97.81 93 LEU A CA 1
ATOM 729 C C . LEU A 1 93 ? -2.885 -9.198 0.604 1.00 97.81 93 LEU A C 1
ATOM 731 O O . LEU A 1 93 ? -4.025 -8.779 0.818 1.00 97.81 93 LEU A O 1
ATOM 735 N N . PRO A 1 94 ? -2.555 -10.458 0.912 1.00 96.94 94 PRO A N 1
ATOM 736 C CA . PRO A 1 94 ? -3.448 -11.346 1.654 1.00 96.94 94 PRO A CA 1
ATOM 737 C C . PRO A 1 94 ? -3.742 -10.813 3.069 1.00 96.94 94 PRO A C 1
ATOM 739 O O . PRO A 1 94 ? -2.965 -10.048 3.637 1.00 96.94 94 PRO A O 1
ATOM 742 N N . LEU A 1 95 ? -4.904 -11.173 3.627 1.00 96.75 95 LEU A N 1
ATOM 743 C CA . LEU A 1 95 ? -5.258 -10.815 5.007 1.00 96.75 95 LEU A CA 1
ATOM 744 C C . LEU A 1 95 ? -4.486 -11.694 5.998 1.00 96.75 95 LEU A C 1
ATOM 746 O O . LEU A 1 95 ? -4.436 -12.908 5.820 1.00 96.75 95 LEU A O 1
ATOM 750 N N . ASN A 1 96 ? -3.994 -11.094 7.081 1.00 95.50 96 ASN A N 1
ATOM 751 C CA . ASN A 1 96 ? -3.333 -11.756 8.212 1.00 95.50 96 ASN A CA 1
ATOM 752 C C . ASN A 1 96 ? -2.106 -12.599 7.833 1.00 95.50 96 ASN A C 1
ATOM 754 O O . ASN A 1 96 ? -1.791 -13.566 8.523 1.00 95.50 96 ASN A O 1
ATOM 758 N N . GLN A 1 97 ? -1.441 -12.257 6.734 1.00 96.25 97 GLN A N 1
ATOM 759 C CA . GLN A 1 97 ? -0.194 -12.888 6.330 1.00 96.25 97 GLN A CA 1
ATOM 760 C C . GLN A 1 97 ? 0.928 -11.870 6.460 1.00 96.25 97 GLN A C 1
ATOM 762 O O . GLN A 1 97 ? 0.829 -10.776 5.909 1.00 96.25 97 GLN A O 1
ATOM 767 N N . GLU A 1 98 ? 1.981 -12.250 7.177 1.00 96.38 98 GLU A N 1
ATOM 768 C CA . GLU A 1 98 ? 3.155 -11.413 7.402 1.00 96.38 98 GLU A CA 1
ATOM 769 C C . GLU A 1 98 ? 3.749 -10.919 6.080 1.00 96.38 98 GLU A C 1
ATOM 771 O O . GLU A 1 98 ? 3.864 -11.656 5.098 1.00 96.38 98 GLU A O 1
ATOM 776 N N . SER A 1 99 ? 4.086 -9.632 6.054 1.00 95.31 99 SER A N 1
ATOM 777 C CA . SER A 1 99 ? 4.588 -8.951 4.864 1.00 95.31 99 SER A CA 1
ATOM 778 C C . SER A 1 99 ? 5.555 -7.832 5.259 1.00 95.31 99 SER A C 1
ATOM 780 O O . SER A 1 99 ? 5.404 -6.698 4.801 1.00 95.31 99 SER A O 1
ATOM 782 N N . ASP A 1 100 ? 6.505 -8.131 6.149 1.00 95.94 100 ASP A N 1
ATOM 783 C CA . ASP A 1 100 ? 7.466 -7.153 6.691 1.00 95.94 100 ASP A CA 1
ATOM 784 C C . ASP A 1 100 ? 8.259 -6.456 5.589 1.00 95.94 100 ASP A C 1
ATOM 786 O O . ASP A 1 100 ? 8.321 -5.235 5.548 1.00 95.94 100 ASP A O 1
ATOM 790 N N . ASP A 1 101 ? 8.691 -7.213 4.583 1.00 95.25 101 ASP A N 1
ATOM 791 C CA . ASP A 1 101 ? 9.339 -6.685 3.383 1.00 95.25 101 ASP A CA 1
ATOM 792 C C . ASP A 1 101 ? 8.554 -5.571 2.673 1.00 95.25 101 ASP A C 1
ATOM 794 O O . ASP A 1 101 ? 9.150 -4.698 2.034 1.00 95.25 101 ASP A O 1
ATOM 798 N N . ILE A 1 102 ? 7.221 -5.646 2.714 1.00 96.81 102 ILE A N 1
ATOM 799 C CA . ILE A 1 102 ? 6.322 -4.649 2.129 1.00 96.81 102 ILE A CA 1
ATOM 800 C C . ILE A 1 102 ? 6.117 -3.489 3.093 1.00 96.81 102 ILE A C 1
ATOM 802 O O . ILE A 1 102 ? 6.052 -2.347 2.647 1.00 96.81 102 ILE A O 1
ATOM 806 N N . VAL A 1 103 ? 6.024 -3.764 4.395 1.00 96.31 103 VAL A N 1
ATOM 807 C CA . VAL A 1 103 ? 5.951 -2.727 5.429 1.00 96.31 103 VAL A CA 1
ATOM 808 C C . VAL A 1 103 ? 7.186 -1.833 5.333 1.00 96.31 103 VAL A C 1
ATOM 810 O O . VAL A 1 103 ? 7.030 -0.624 5.183 1.00 96.31 103 VAL A O 1
ATOM 813 N N . ASP A 1 104 ? 8.379 -2.422 5.304 1.00 94.44 104 ASP A N 1
ATOM 814 C CA . ASP A 1 104 ? 9.656 -1.716 5.184 1.00 94.44 104 ASP A CA 1
ATOM 815 C C . ASP A 1 104 ? 9.726 -0.904 3.889 1.00 94.44 104 ASP A C 1
ATOM 817 O O . ASP A 1 104 ? 10.083 0.273 3.902 1.00 94.44 104 ASP A O 1
ATOM 821 N N . LEU A 1 105 ? 9.314 -1.502 2.762 1.00 94.81 105 LEU A N 1
ATOM 822 C CA . LEU A 1 105 ? 9.265 -0.803 1.479 1.00 94.81 105 LEU A CA 1
ATOM 823 C C . LEU A 1 105 ? 8.346 0.424 1.551 1.00 94.81 105 LEU A C 1
ATOM 825 O O . LEU A 1 105 ? 8.724 1.503 1.111 1.00 94.81 105 LEU A O 1
ATOM 829 N N . VAL A 1 106 ? 7.141 0.279 2.100 1.00 95.25 106 VAL A N 1
ATOM 830 C CA . VAL A 1 106 ? 6.160 1.369 2.172 1.00 95.25 106 VAL A CA 1
ATOM 831 C C . VAL A 1 106 ? 6.568 2.436 3.190 1.00 95.25 106 VAL A C 1
ATOM 833 O O . VAL A 1 106 ? 6.266 3.608 2.978 1.00 95.25 106 VAL A O 1
ATOM 836 N N . GLN A 1 107 ? 7.305 2.084 4.245 1.00 92.81 107 GLN A N 1
ATOM 837 C CA . GLN A 1 107 ? 7.868 3.063 5.179 1.00 92.81 107 GLN A CA 1
ATOM 838 C C . GLN A 1 107 ? 8.835 4.041 4.498 1.00 92.81 107 GLN A C 1
ATOM 840 O O . GLN A 1 107 ? 8.906 5.195 4.922 1.00 92.81 107 GLN A O 1
ATOM 845 N N . LEU A 1 108 ? 9.494 3.648 3.398 1.00 92.12 108 LEU A N 1
ATOM 846 C CA . LEU A 1 108 ? 10.342 4.561 2.618 1.00 92.12 108 LEU A CA 1
ATOM 847 C C . LEU A 1 108 ? 9.570 5.786 2.109 1.00 92.12 108 LEU A C 1
ATOM 849 O O . LEU A 1 108 ? 10.144 6.867 2.010 1.00 92.12 108 LEU A O 1
ATOM 853 N N . LEU A 1 109 ? 8.264 5.652 1.844 1.00 91.94 109 LEU A N 1
ATOM 854 C CA . LEU A 1 109 ? 7.405 6.767 1.424 1.00 91.94 109 LEU A CA 1
ATOM 855 C C . LEU A 1 109 ? 7.318 7.883 2.480 1.00 91.94 109 LEU A C 1
ATOM 857 O O . LEU A 1 109 ? 7.047 9.028 2.136 1.00 91.94 109 LEU A O 1
ATOM 861 N N . TYR A 1 110 ? 7.540 7.557 3.753 1.00 90.75 110 TYR A N 1
ATOM 862 C CA . TYR A 1 110 ? 7.471 8.504 4.867 1.00 90.75 110 TYR A CA 1
ATOM 863 C C . TYR A 1 110 ? 8.857 9.008 5.259 1.00 90.75 110 TYR A C 1
ATOM 865 O O . TYR A 1 110 ? 9.020 10.174 5.601 1.00 90.75 110 TYR A O 1
ATOM 873 N N . THR A 1 111 ? 9.880 8.153 5.176 1.00 90.75 111 THR A N 1
ATOM 874 C CA . THR A 1 111 ? 11.247 8.532 5.555 1.00 90.75 111 THR A CA 1
ATOM 875 C C . THR A 1 111 ? 11.985 9.296 4.457 1.00 90.75 111 THR A C 1
ATOM 877 O O . THR A 1 111 ? 12.847 10.115 4.767 1.00 90.75 111 THR A O 1
ATOM 880 N N . MET A 1 112 ? 11.655 9.058 3.183 1.00 89.62 112 MET A N 1
ATOM 881 C CA . MET A 1 112 ? 12.320 9.667 2.023 1.00 89.62 112 MET A CA 1
ATOM 882 C C . MET A 1 112 ? 11.319 10.129 0.944 1.00 89.62 112 MET A C 1
ATOM 884 O O . MET A 1 112 ? 11.439 9.740 -0.219 1.00 89.62 112 MET A O 1
ATOM 888 N N . PRO A 1 113 ? 10.329 10.982 1.271 1.00 89.44 113 PRO A N 1
ATOM 889 C CA . PRO A 1 113 ? 9.295 11.398 0.316 1.00 89.44 113 PRO A CA 1
ATOM 890 C C . PRO A 1 113 ? 9.851 12.139 -0.909 1.00 89.44 113 PRO A C 1
ATOM 892 O O . PRO A 1 113 ? 9.296 12.045 -2.004 1.00 89.44 113 PRO A O 1
ATOM 895 N N . GLU A 1 114 ? 10.971 12.846 -0.743 1.00 88.31 114 GLU A N 1
ATOM 896 C CA . GLU A 1 114 ? 11.649 13.599 -1.803 1.00 88.31 114 GLU A CA 1
ATOM 897 C C . GLU A 1 114 ? 12.100 12.710 -2.971 1.00 88.31 114 GLU A C 1
ATOM 899 O O . GLU A 1 114 ? 12.007 13.127 -4.125 1.00 88.31 114 GLU A O 1
ATOM 904 N N . LEU A 1 115 ? 12.494 11.463 -2.691 1.00 85.44 115 LEU A N 1
ATOM 905 C CA . LEU A 1 115 ? 12.906 10.493 -3.708 1.00 85.44 115 LEU A CA 1
ATOM 906 C C . LEU A 1 115 ? 11.774 10.199 -4.701 1.00 85.44 115 LEU A C 1
ATOM 908 O O . LEU A 1 115 ? 11.995 10.013 -5.894 1.00 85.44 115 LEU A O 1
ATOM 912 N N . PHE A 1 116 ? 10.533 10.194 -4.218 1.00 87.94 116 PHE A N 1
ATOM 913 C CA . PHE A 1 116 ? 9.361 9.841 -5.012 1.00 87.94 116 PHE A CA 1
ATOM 914 C C . PHE A 1 116 ? 8.738 11.041 -5.723 1.00 87.94 116 PHE A C 1
ATOM 916 O O . PHE A 1 116 ? 7.630 10.928 -6.254 1.00 87.94 116 PHE A O 1
ATOM 923 N N . LYS A 1 117 ? 9.432 12.185 -5.776 1.00 85.38 117 LYS A N 1
ATOM 924 C CA . LYS A 1 117 ? 9.048 13.286 -6.666 1.00 85.38 117 LYS A CA 1
ATOM 925 C C . LYS A 1 117 ? 9.283 12.938 -8.132 1.00 85.38 117 LYS A C 1
ATOM 927 O O . LYS A 1 117 ? 8.543 13.407 -8.994 1.00 85.38 117 LYS A O 1
ATOM 932 N N . GLU A 1 118 ? 10.257 12.073 -8.400 1.00 84.56 118 GLU A N 1
ATOM 933 C CA . GLU A 1 118 ? 10.587 11.610 -9.741 1.00 84.56 118 GLU A CA 1
ATOM 934 C C . GLU A 1 118 ? 9.726 10.416 -10.169 1.00 84.56 118 GLU A C 1
ATOM 936 O O . GLU A 1 118 ? 9.625 9.394 -9.484 1.00 84.56 118 GLU A O 1
ATOM 941 N N . THR A 1 119 ? 9.152 10.507 -11.367 1.00 86.25 119 THR A N 1
ATOM 942 C CA . THR A 1 119 ? 8.336 9.448 -11.978 1.00 86.25 119 THR A CA 1
ATOM 943 C C . THR A 1 119 ? 9.088 8.117 -12.112 1.00 86.25 119 THR A C 1
ATOM 945 O O . THR A 1 119 ? 8.511 7.047 -11.894 1.00 86.25 119 THR A O 1
ATOM 948 N N . GLY A 1 120 ? 10.387 8.162 -12.423 1.00 84.50 120 GLY A N 1
ATOM 949 C CA . GLY A 1 120 ? 11.236 6.972 -12.501 1.00 84.50 120 GLY A CA 1
ATOM 950 C C . GLY A 1 120 ? 11.303 6.221 -11.170 1.00 84.50 120 GLY A C 1
ATOM 951 O O . GLY A 1 120 ? 11.027 5.019 -11.133 1.00 84.50 120 GLY A O 1
ATOM 952 N N . ALA A 1 121 ? 11.567 6.936 -10.072 1.00 85.62 121 ALA A N 1
ATOM 953 C CA . ALA A 1 121 ? 11.605 6.369 -8.726 1.00 85.62 121 ALA A CA 1
ATOM 954 C C . ALA A 1 121 ? 10.264 5.728 -8.334 1.00 85.62 121 ALA A C 1
ATOM 956 O O . ALA A 1 121 ? 10.237 4.613 -7.812 1.00 85.62 121 ALA A O 1
ATOM 957 N N . GLN A 1 122 ? 9.139 6.364 -8.674 1.00 90.69 122 GLN A N 1
ATOM 958 C CA . GLN A 1 122 ? 7.803 5.798 -8.454 1.00 90.69 122 GLN A CA 1
ATOM 959 C C . GLN A 1 122 ? 7.597 4.482 -9.224 1.00 90.69 122 GLN A C 1
ATOM 961 O O . GLN A 1 122 ? 7.140 3.489 -8.656 1.00 90.69 122 GLN A O 1
ATOM 966 N N . LYS A 1 123 ? 7.964 4.427 -10.513 1.00 88.88 123 LYS A N 1
ATOM 967 C CA . LYS A 1 123 ? 7.855 3.200 -11.328 1.00 88.88 123 LYS A CA 1
ATOM 968 C C . LYS A 1 123 ? 8.739 2.076 -10.768 1.00 88.88 123 LYS A C 1
ATOM 970 O O . LYS A 1 123 ? 8.315 0.918 -10.724 1.00 88.88 123 LYS A O 1
ATOM 975 N N . ILE A 1 124 ? 9.947 2.408 -10.310 1.00 87.75 124 ILE A N 1
ATOM 976 C CA . ILE A 1 124 ? 10.877 1.457 -9.689 1.00 87.75 124 ILE A CA 1
ATOM 977 C C . ILE A 1 124 ? 10.301 0.926 -8.380 1.00 87.75 124 ILE A C 1
ATOM 979 O O . ILE A 1 124 ? 10.250 -0.293 -8.208 1.00 87.75 124 ILE A O 1
ATO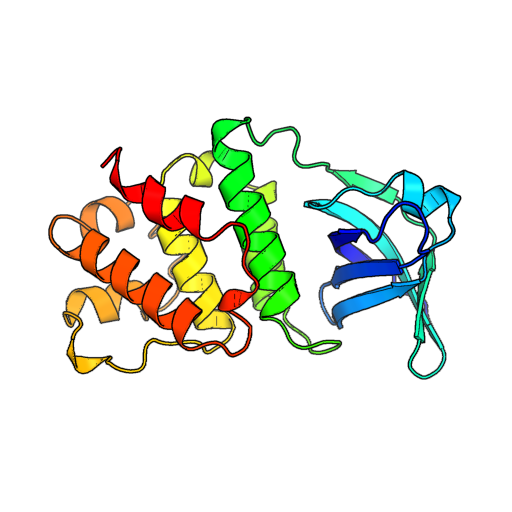M 983 N N . PHE A 1 125 ? 9.803 1.803 -7.508 1.00 92.00 125 PHE A N 1
ATOM 984 C CA . PHE A 1 125 ? 9.137 1.421 -6.265 1.00 92.00 125 PHE A CA 1
ATOM 985 C C . PHE A 1 125 ? 8.035 0.392 -6.527 1.00 92.00 125 PHE A C 1
ATOM 987 O O . PHE A 1 125 ? 8.018 -0.675 -5.915 1.00 92.00 125 PHE A O 1
ATOM 994 N N . LEU A 1 126 ? 7.158 0.655 -7.502 1.00 94.50 126 LEU A N 1
ATOM 995 C CA . LEU A 1 126 ? 6.077 -0.267 -7.855 1.00 94.50 126 LEU A CA 1
ATOM 996 C C . LEU A 1 126 ? 6.605 -1.594 -8.399 1.00 94.50 126 LEU A C 1
ATOM 998 O O . LEU A 1 126 ? 6.064 -2.652 -8.083 1.00 94.50 126 LEU A O 1
ATOM 1002 N N . SER A 1 127 ? 7.689 -1.573 -9.175 1.00 92.25 127 SER A N 1
ATOM 1003 C CA . SER A 1 127 ? 8.313 -2.807 -9.657 1.00 92.25 127 SER A CA 1
ATOM 1004 C C . SER A 1 127 ? 8.858 -3.657 -8.507 1.00 92.25 127 SER A C 1
ATOM 1006 O O . SER A 1 127 ? 8.723 -4.880 -8.541 1.00 92.25 127 SER A O 1
ATOM 1008 N N . LYS A 1 128 ? 9.428 -3.023 -7.474 1.00 91.75 128 LYS A N 1
ATOM 1009 C CA . LYS A 1 128 ? 9.924 -3.694 -6.268 1.00 91.75 128 LYS A CA 1
ATOM 1010 C C . LYS A 1 128 ? 8.775 -4.201 -5.403 1.00 91.75 128 LYS A C 1
ATOM 1012 O O . LYS A 1 128 ? 8.853 -5.326 -4.916 1.00 91.75 128 LYS A O 1
ATOM 1017 N N . PHE A 1 129 ? 7.687 -3.439 -5.298 1.00 95.69 129 PHE A N 1
ATOM 1018 C CA . PHE A 1 129 ? 6.451 -3.889 -4.660 1.00 95.69 129 PHE A CA 1
ATOM 1019 C C . PHE A 1 129 ? 5.937 -5.181 -5.306 1.00 95.69 129 PHE A C 1
ATOM 1021 O O . PHE A 1 129 ? 5.782 -6.184 -4.613 1.00 95.69 129 PHE A O 1
ATOM 1028 N N . PHE A 1 130 ? 5.750 -5.201 -6.634 1.00 95.81 130 PHE A N 1
ATOM 1029 C CA . PHE A 1 130 ? 5.252 -6.386 -7.343 1.00 95.81 130 PHE A CA 1
ATOM 1030 C C . PHE A 1 130 ? 6.165 -7.602 -7.178 1.00 95.81 130 PHE A C 1
ATOM 1032 O O . PHE A 1 130 ? 5.672 -8.705 -6.961 1.00 95.81 130 PHE A O 1
ATOM 1039 N N . GLN A 1 131 ? 7.484 -7.405 -7.208 1.00 92.69 131 GLN A N 1
ATOM 1040 C CA . GLN A 1 131 ? 8.441 -8.484 -6.961 1.00 92.69 131 GLN A CA 1
ATOM 1041 C C . GLN A 1 131 ? 8.320 -9.071 -5.557 1.00 92.69 131 GLN A C 1
ATOM 1043 O O . GLN A 1 131 ? 8.287 -10.290 -5.417 1.00 92.69 131 GLN A O 1
ATOM 1048 N N . LYS A 1 132 ? 8.223 -8.224 -4.526 1.00 93.50 132 LYS A N 1
ATOM 1049 C CA . LYS A 1 132 ? 8.104 -8.672 -3.132 1.00 93.50 132 LYS A CA 1
ATOM 1050 C C . LYS A 1 132 ? 6.808 -9.445 -2.870 1.00 93.50 132 LYS A C 1
ATOM 1052 O O . LYS A 1 132 ? 6.810 -10.349 -2.047 1.00 93.50 132 LYS A O 1
ATOM 1057 N N . ILE A 1 133 ? 5.729 -9.153 -3.601 1.00 95.38 133 ILE A N 1
ATOM 1058 C CA . ILE A 1 133 ? 4.484 -9.944 -3.538 1.00 95.38 133 ILE A CA 1
ATOM 1059 C C . ILE A 1 133 ? 4.445 -11.112 -4.538 1.00 95.38 133 ILE A C 1
ATOM 1061 O O . ILE A 1 133 ? 3.409 -11.753 -4.695 1.00 95.38 133 ILE A O 1
ATOM 1065 N N . GLY A 1 134 ? 5.552 -11.389 -5.236 1.00 93.88 134 GLY A N 1
ATOM 1066 C CA . GLY A 1 134 ? 5.671 -12.513 -6.165 1.00 93.88 134 GLY A CA 1
ATOM 1067 C C . GLY A 1 134 ? 4.871 -12.365 -7.463 1.00 93.88 134 GLY A C 1
ATOM 1068 O O . GLY A 1 134 ? 4.586 -13.369 -8.116 1.00 93.88 134 GLY A O 1
ATOM 1069 N N . LEU A 1 135 ? 4.504 -11.142 -7.859 1.00 93.88 135 LEU A N 1
ATOM 1070 C CA . LEU A 1 135 ? 3.772 -10.873 -9.097 1.00 93.88 135 LEU A CA 1
ATOM 1071 C C . LEU A 1 135 ? 4.697 -10.441 -10.232 1.00 93.88 135 LEU A C 1
ATOM 1073 O O . LEU A 1 135 ? 5.471 -9.489 -10.130 1.00 93.88 135 LEU A O 1
ATOM 1077 N N . TYR A 1 136 ? 4.536 -11.123 -11.363 1.00 92.06 136 TYR A N 1
ATOM 1078 C CA . TYR A 1 136 ? 5.310 -10.924 -12.580 1.00 92.06 136 TYR A CA 1
ATOM 1079 C C . TYR A 1 136 ? 4.372 -10.966 -13.791 1.00 92.06 136 TYR A C 1
ATOM 1081 O O . TYR A 1 136 ? 3.381 -11.699 -13.760 1.00 92.06 136 TYR A O 1
ATOM 1089 N N . PRO A 1 137 ? 4.673 -10.242 -14.881 1.00 89.38 137 PRO A N 1
ATOM 1090 C CA . PRO A 1 137 ? 3.920 -10.390 -16.116 1.00 89.38 137 PRO A CA 1
ATOM 1091 C C . PRO A 1 137 ? 4.140 -11.788 -16.709 1.00 89.38 137 PRO A C 1
ATOM 1093 O O . PRO A 1 137 ? 5.242 -12.337 -16.641 1.00 89.38 137 PRO A O 1
ATOM 1096 N N . PHE A 1 138 ? 3.098 -12.342 -17.332 1.00 80.00 138 PHE A N 1
ATOM 1097 C CA . PHE A 1 138 ? 3.133 -13.679 -17.937 1.00 80.00 138 PHE A CA 1
ATOM 1098 C C . PHE A 1 138 ? 4.165 -13.810 -19.067 1.00 80.00 138 PHE A C 1
ATOM 1100 O O . PHE A 1 138 ? 4.823 -14.838 -19.202 1.00 80.00 138 PHE A O 1
ATOM 1107 N N . ASP A 1 139 ? 4.341 -12.758 -19.863 1.00 85.62 139 ASP A N 1
ATOM 1108 C CA . ASP A 1 139 ? 5.198 -12.771 -21.048 1.00 85.62 139 ASP A CA 1
ATOM 1109 C C . ASP A 1 139 ? 6.606 -12.241 -20.741 1.00 85.62 139 ASP A C 1
ATOM 1111 O O . ASP A 1 139 ? 6.982 -11.141 -21.144 1.00 85.62 139 ASP A O 1
ATOM 1115 N N . ARG A 1 140 ? 7.396 -13.016 -19.988 1.00 79.75 140 ARG A N 1
ATOM 1116 C CA . ARG A 1 140 ? 8.784 -12.640 -19.659 1.00 79.75 140 ARG A CA 1
ATOM 1117 C C . ARG A 1 140 ? 9.701 -12.576 -20.889 1.00 79.75 140 ARG 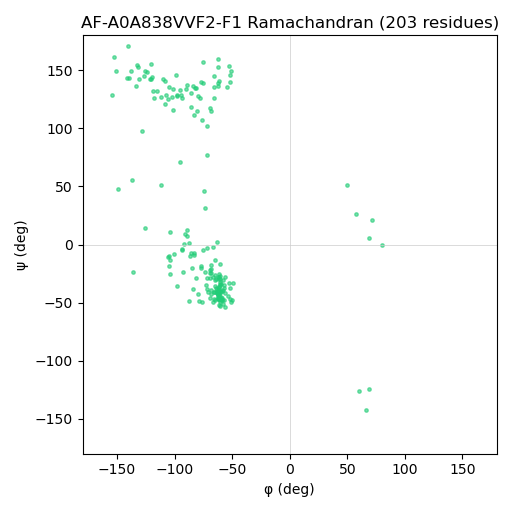A C 1
ATOM 1119 O O . ARG A 1 140 ? 10.673 -11.828 -20.865 1.00 79.75 140 ARG A O 1
ATOM 1126 N N . ALA A 1 141 ? 9.394 -13.329 -21.946 1.00 83.88 141 ALA A N 1
ATOM 1127 C CA . ALA A 1 141 ? 10.202 -13.389 -23.166 1.00 83.88 141 ALA A CA 1
ATOM 1128 C C . ALA A 1 141 ? 10.174 -12.075 -23.968 1.00 83.88 141 ALA A C 1
ATOM 1130 O O . ALA A 1 141 ? 11.121 -11.772 -24.688 1.00 83.88 141 ALA A O 1
ATOM 1131 N N . SER A 1 142 ? 9.125 -11.267 -23.799 1.00 86.50 142 SER A N 1
ATOM 1132 C CA . SER A 1 142 ? 9.003 -9.942 -24.415 1.00 86.50 142 SER A CA 1
ATOM 1133 C C . SER A 1 142 ? 9.922 -8.855 -23.837 1.00 86.50 142 SER A C 1
ATOM 1135 O O . SER A 1 142 ? 9.877 -7.722 -24.325 1.00 86.50 142 SER A O 1
ATOM 1137 N N . TYR A 1 143 ? 10.708 -9.143 -22.795 1.00 87.31 143 TYR A N 1
ATOM 1138 C CA . TYR A 1 143 ? 11.553 -8.153 -22.124 1.00 87.31 143 TYR A CA 1
ATOM 1139 C C . TYR A 1 143 ? 13.044 -8.368 -22.415 1.00 87.31 143 TYR A C 1
ATOM 1141 O O . TYR A 1 143 ? 13.543 -9.491 -22.436 1.00 87.31 143 TYR A O 1
ATOM 1149 N N . ASP A 1 144 ? 13.770 -7.266 -22.592 1.00 87.75 144 ASP A N 1
ATOM 1150 C CA . ASP A 1 144 ? 15.219 -7.241 -22.778 1.00 87.75 144 ASP A CA 1
ATOM 1151 C C . ASP A 1 144 ? 15.936 -7.800 -21.539 1.00 87.75 144 ASP A C 1
ATOM 1153 O O . ASP A 1 144 ? 15.588 -7.499 -20.393 1.00 87.75 144 ASP A O 1
ATOM 1157 N N . ALA A 1 145 ? 16.984 -8.595 -21.758 1.00 86.44 145 ALA A N 1
ATOM 1158 C CA . ALA A 1 145 ? 17.718 -9.243 -20.675 1.00 86.44 145 ALA A CA 1
ATOM 1159 C C . ALA A 1 145 ? 18.359 -8.242 -19.694 1.00 86.44 145 ALA A C 1
ATOM 1161 O O . ALA A 1 145 ? 18.456 -8.535 -18.502 1.00 86.44 145 ALA A O 1
ATOM 1162 N N . ARG A 1 146 ? 18.781 -7.056 -20.158 1.00 83.19 146 ARG A N 1
ATOM 1163 C CA . ARG A 1 146 ? 19.326 -6.000 -19.289 1.00 83.19 146 ARG A CA 1
ATOM 1164 C C . ARG A 1 146 ? 18.227 -5.383 -18.439 1.00 83.19 146 ARG A C 1
ATOM 1166 O O . ARG A 1 146 ? 18.447 -5.179 -17.250 1.00 83.19 146 ARG A O 1
ATOM 1173 N N . PHE A 1 147 ? 17.046 -5.158 -19.017 1.00 86.19 147 PHE A N 1
ATOM 1174 C CA . PHE A 1 147 ? 15.875 -4.708 -18.263 1.00 86.19 147 PHE A CA 1
ATOM 1175 C C . PHE A 1 147 ? 15.509 -5.714 -17.163 1.00 86.19 147 PHE A C 1
ATOM 1177 O O . PHE A 1 147 ? 15.360 -5.333 -16.004 1.00 86.19 147 PHE A O 1
ATOM 1184 N N . LEU A 1 148 ? 15.442 -7.007 -17.490 1.00 86.88 148 LEU A N 1
ATOM 1185 C CA . LEU A 1 148 ? 15.142 -8.044 -16.501 1.00 86.88 148 LEU A CA 1
ATOM 1186 C C . LEU A 1 148 ? 16.199 -8.110 -15.396 1.00 86.88 148 LEU A C 1
ATOM 1188 O O . LEU A 1 148 ? 15.835 -8.191 -14.229 1.00 86.88 148 LEU A O 1
ATOM 1192 N N . ARG A 1 149 ? 17.492 -8.019 -15.730 1.00 84.69 149 ARG A N 1
ATOM 1193 C CA . ARG A 1 149 ? 18.573 -7.955 -14.729 1.00 84.69 149 ARG A CA 1
ATOM 1194 C C . ARG A 1 149 ? 18.467 -6.730 -13.827 1.00 84.69 149 ARG A C 1
ATOM 1196 O O . ARG A 1 149 ? 18.772 -6.834 -12.648 1.00 84.69 149 ARG A O 1
ATOM 1203 N N . LEU A 1 150 ? 18.043 -5.591 -14.368 1.00 82.56 150 LEU A N 1
ATOM 1204 C CA . LEU A 1 150 ? 17.882 -4.355 -13.609 1.00 82.56 150 LEU A CA 1
ATOM 1205 C C . LEU A 1 150 ? 16.724 -4.451 -12.611 1.00 82.56 150 LEU A C 1
ATOM 1207 O O . LEU A 1 150 ? 16.867 -4.073 -11.452 1.00 82.56 150 LEU A O 1
ATOM 1211 N N . ILE A 1 151 ? 15.581 -4.971 -13.058 1.00 82.69 151 ILE A N 1
ATOM 1212 C CA . ILE A 1 151 ? 14.376 -5.054 -12.232 1.00 82.69 151 ILE A CA 1
ATOM 1213 C C . ILE A 1 151 ? 14.482 -6.197 -11.222 1.00 82.69 151 ILE A C 1
ATOM 1215 O O . ILE A 1 151 ? 14.264 -5.953 -10.035 1.00 82.69 151 ILE A O 1
ATOM 1219 N N . LEU A 1 152 ? 14.857 -7.397 -11.678 1.00 83.81 152 LEU A N 1
ATOM 1220 C CA . LEU A 1 152 ? 14.926 -8.633 -10.883 1.00 83.81 152 LEU A CA 1
ATOM 1221 C C . LEU A 1 152 ? 16.249 -8.820 -10.134 1.00 83.81 152 LEU A C 1
ATOM 1223 O O . LEU A 1 152 ? 16.392 -9.783 -9.383 1.00 83.81 152 LEU A O 1
ATOM 1227 N N . GLY A 1 153 ? 17.234 -7.958 -10.384 1.00 79.62 153 GLY A N 1
ATOM 1228 C CA . GLY A 1 153 ? 18.516 -8.005 -9.696 1.00 79.62 153 GLY A CA 1
ATOM 1229 C C . GLY A 1 153 ? 18.366 -7.772 -8.189 1.00 79.62 153 GLY A C 1
ATOM 1230 O O . GLY A 1 153 ? 17.357 -7.203 -7.750 1.00 79.62 153 GLY A O 1
ATOM 1231 N N . PRO A 1 154 ? 19.365 -8.202 -7.393 1.00 72.25 154 PRO A N 1
ATOM 1232 C CA . PRO A 1 154 ? 19.378 -7.966 -5.956 1.00 72.25 154 PRO A CA 1
ATOM 1233 C C . PRO A 1 154 ? 19.158 -6.481 -5.650 1.00 72.25 154 PRO A C 1
ATOM 1235 O O . PRO A 1 154 ? 19.561 -5.602 -6.414 1.00 72.25 154 PRO A O 1
ATOM 1238 N N . ASN A 1 155 ? 18.468 -6.214 -4.541 1.00 62.94 155 ASN A N 1
ATOM 1239 C CA . ASN A 1 155 ? 18.219 -4.859 -4.064 1.00 62.94 155 ASN A CA 1
ATOM 1240 C C . ASN A 1 155 ? 19.525 -4.271 -3.522 1.00 62.94 155 ASN A C 1
ATOM 1242 O O . ASN A 1 155 ? 19.719 -4.218 -2.313 1.00 62.94 155 ASN A O 1
ATOM 1246 N N . ASP A 1 156 ? 20.425 -3.845 -4.404 1.00 58.59 156 ASP A N 1
ATOM 1247 C CA . ASP A 1 156 ? 21.469 -2.922 -3.988 1.00 58.59 156 ASP A CA 1
ATOM 1248 C C . ASP A 1 156 ? 20.789 -1.585 -3.677 1.00 58.59 156 ASP A C 1
ATOM 1250 O O . ASP A 1 156 ? 20.200 -0.928 -4.536 1.00 58.59 156 ASP A O 1
ATOM 1254 N N . SER A 1 157 ? 20.843 -1.189 -2.412 1.00 50.50 157 SER A N 1
ATOM 1255 C CA . SER A 1 157 ? 20.335 0.085 -1.893 1.00 50.50 157 SER A CA 1
ATOM 1256 C C . SER A 1 157 ? 21.108 1.306 -2.420 1.00 50.50 157 SER A C 1
ATOM 1258 O O . SER A 1 157 ? 20.753 2.438 -2.123 1.00 50.50 157 SER A O 1
ATOM 1260 N N . SER A 1 158 ? 22.150 1.099 -3.231 1.00 50.56 158 SER A N 1
ATOM 1261 C CA . SER A 1 158 ? 22.984 2.141 -3.844 1.00 50.56 158 SER A CA 1
ATOM 1262 C C . SER A 1 158 ? 22.514 2.591 -5.235 1.00 50.56 158 SER A C 1
ATOM 1264 O O . SER A 1 158 ? 23.157 3.429 -5.867 1.00 50.56 158 SER A O 1
ATOM 1266 N N . VAL A 1 159 ? 21.418 2.031 -5.760 1.00 49.56 159 VAL A N 1
ATOM 1267 C CA . VAL A 1 159 ? 21.093 2.131 -7.195 1.00 49.56 159 VAL A CA 1
ATOM 1268 C C . VAL A 1 159 ? 20.163 3.315 -7.529 1.00 49.56 159 VAL A C 1
ATOM 1270 O O . VAL A 1 159 ? 19.948 3.610 -8.702 1.00 49.56 159 VAL A O 1
ATOM 1273 N N . GLU A 1 160 ? 19.665 4.065 -6.546 1.00 54.62 160 GLU A N 1
ATOM 1274 C CA . GLU A 1 160 ? 18.645 5.110 -6.760 1.00 54.62 160 GLU A CA 1
ATOM 1275 C C . GLU A 1 160 ? 19.096 6.245 -7.697 1.00 54.62 160 GLU A C 1
ATOM 1277 O O . GLU A 1 160 ? 18.331 6.638 -8.572 1.00 54.62 160 GLU A O 1
ATOM 1282 N N . GLY A 1 161 ? 20.360 6.679 -7.635 1.00 53.66 161 GLY A N 1
ATOM 1283 C CA . GLY A 1 161 ? 20.890 7.692 -8.565 1.00 53.66 161 GLY A CA 1
ATOM 1284 C C . GLY A 1 161 ? 21.235 7.165 -9.967 1.00 53.66 161 GLY A C 1
ATOM 1285 O O . GLY A 1 161 ? 21.341 7.935 -10.911 1.00 53.66 161 GLY A O 1
ATOM 1286 N N . SER A 1 162 ? 21.403 5.849 -10.130 1.00 57.53 162 SER A N 1
ATOM 1287 C CA . SER A 1 162 ? 21.887 5.231 -11.377 1.00 57.53 162 SER A CA 1
ATOM 1288 C C . SER A 1 162 ? 20.779 4.534 -12.174 1.00 57.53 162 SER A C 1
ATOM 1290 O O . SER A 1 162 ? 20.942 4.253 -13.360 1.00 57.53 162 SER A O 1
ATOM 1292 N N . LEU A 1 163 ? 19.646 4.218 -11.544 1.00 63.06 163 LEU A N 1
ATOM 1293 C CA . LEU A 1 163 ? 18.545 3.491 -12.177 1.00 63.06 163 LEU A CA 1
ATOM 1294 C C . LEU A 1 163 ? 17.844 4.308 -13.266 1.00 63.06 163 LEU A C 1
ATOM 1296 O O . LEU A 1 163 ? 17.520 3.741 -14.306 1.00 63.06 163 LEU A O 1
ATOM 1300 N N . SER A 1 164 ? 17.652 5.611 -13.058 1.00 63.28 164 SER A N 1
ATOM 1301 C CA . SER A 1 164 ? 17.055 6.516 -14.051 1.00 63.28 164 SER A CA 1
ATOM 1302 C C . SER A 1 164 ? 17.902 6.568 -15.328 1.00 63.28 164 SER A C 1
ATOM 1304 O O . SER A 1 164 ? 17.390 6.384 -16.430 1.00 63.28 164 SER A O 1
ATOM 1306 N N . GLU A 1 165 ? 19.228 6.675 -15.184 1.00 65.31 165 GLU A N 1
ATOM 1307 C CA . GLU A 1 165 ? 20.171 6.597 -16.308 1.00 65.31 165 GLU A CA 1
ATOM 1308 C C . GLU A 1 165 ? 20.180 5.206 -16.963 1.00 65.31 165 GLU A C 1
ATOM 1310 O O . GLU A 1 165 ? 20.191 5.079 -18.188 1.00 65.31 165 GLU A O 1
ATOM 1315 N N . LYS A 1 166 ? 20.119 4.136 -16.159 1.00 68.31 166 LYS A N 1
ATOM 1316 C CA . LYS A 1 166 ? 20.082 2.743 -16.643 1.00 68.31 166 LYS A CA 1
ATOM 1317 C C . LYS A 1 166 ? 18.774 2.378 -17.353 1.00 68.31 166 LYS A C 1
ATOM 1319 O O . LYS A 1 166 ? 18.767 1.426 -18.134 1.00 68.31 166 LYS A O 1
ATOM 1324 N N . LEU A 1 167 ? 17.683 3.101 -17.095 1.00 72.56 167 LEU A N 1
ATOM 1325 C CA . LEU A 1 167 ? 16.375 2.917 -17.738 1.00 72.56 167 LEU A CA 1
ATOM 1326 C C . LEU A 1 167 ? 16.214 3.711 -19.043 1.00 72.56 167 LEU A C 1
ATOM 1328 O O . LEU A 1 167 ? 15.160 3.601 -19.678 1.00 72.56 167 LEU A O 1
ATOM 1332 N N . ALA A 1 168 ? 17.242 4.447 -19.477 1.00 71.31 168 ALA A N 1
ATOM 1333 C CA . ALA A 1 168 ? 17.211 5.247 -20.696 1.00 71.31 168 ALA A CA 1
ATOM 1334 C C . ALA A 1 168 ? 16.737 4.464 -21.942 1.00 71.31 168 ALA A C 1
ATOM 1336 O O . ALA A 1 168 ? 16.927 3.250 -22.092 1.00 71.31 168 ALA A O 1
ATOM 1337 N N . GLY A 1 169 ? 16.101 5.181 -22.873 1.00 78.06 169 GLY A N 1
ATOM 1338 C CA . GLY A 1 169 ? 15.564 4.613 -24.110 1.00 78.06 169 GLY A CA 1
ATOM 1339 C C . GLY A 1 169 ? 14.359 3.695 -23.870 1.00 78.06 169 GLY A C 1
ATOM 1340 O O . GLY A 1 169 ? 13.358 4.093 -23.282 1.00 78.06 169 GLY A O 1
ATOM 1341 N N . ASN A 1 170 ? 14.426 2.445 -24.342 1.00 82.81 170 ASN A N 1
ATOM 1342 C CA . ASN A 1 170 ? 13.297 1.504 -24.266 1.00 82.81 170 ASN A CA 1
ATOM 1343 C C . ASN A 1 170 ? 13.060 0.926 -22.850 1.00 82.81 170 ASN A C 1
ATOM 1345 O O . ASN A 1 170 ? 12.109 0.166 -22.656 1.00 82.81 170 ASN A O 1
ATOM 1349 N N . GLY A 1 171 ? 13.913 1.239 -21.867 1.00 83.88 171 GLY A N 1
ATOM 1350 C CA . GLY A 1 171 ? 13.783 0.750 -20.491 1.00 83.88 171 GLY A CA 1
ATOM 1351 C C . GLY A 1 171 ? 12.494 1.227 -19.820 1.00 83.88 171 GLY A C 1
ATOM 1352 O O . GLY A 1 171 ? 11.747 0.406 -19.293 1.00 83.88 171 GLY A O 1
ATOM 1353 N N . TYR A 1 172 ? 12.161 2.516 -19.934 1.00 84.44 172 TYR A N 1
ATOM 1354 C CA . TYR A 1 172 ? 10.917 3.083 -19.393 1.00 84.44 172 TYR A CA 1
ATOM 1355 C C . TYR A 1 172 ? 9.653 2.468 -20.001 1.00 84.44 172 TYR A C 1
ATOM 1357 O O . TYR A 1 172 ? 8.719 2.106 -19.280 1.00 84.44 172 TYR A O 1
ATOM 1365 N N . LYS A 1 173 ? 9.636 2.263 -21.323 1.00 86.50 173 LYS A N 1
ATOM 1366 C CA . LYS A 1 173 ? 8.513 1.611 -22.014 1.00 86.50 173 LYS A CA 1
ATOM 1367 C C . LYS A 1 173 ? 8.327 0.167 -21.543 1.00 86.50 173 LYS A C 1
ATOM 1369 O O . LYS A 1 173 ? 7.197 -0.272 -21.318 1.00 86.50 173 LYS A O 1
ATOM 1374 N N . GLN A 1 174 ? 9.427 -0.565 -21.366 1.00 89.06 174 GLN A N 1
ATOM 1375 C CA . GLN A 1 174 ? 9.400 -1.916 -20.808 1.00 89.06 174 GLN A CA 1
ATOM 1376 C C . GLN A 1 174 ? 8.946 -1.924 -19.350 1.00 89.06 174 GLN A C 1
ATOM 1378 O O . GLN A 1 174 ? 8.120 -2.759 -18.994 1.00 89.06 174 GLN A O 1
ATOM 1383 N N . LEU A 1 175 ? 9.389 -0.963 -18.538 1.00 89.62 175 LEU A N 1
ATOM 1384 C CA . LEU A 1 175 ? 8.961 -0.824 -17.149 1.00 89.62 175 LEU A CA 1
ATOM 1385 C C . LEU A 1 175 ? 7.457 -0.585 -17.053 1.00 89.62 175 LEU A C 1
ATOM 1387 O O . LEU A 1 175 ? 6.765 -1.275 -16.312 1.00 89.62 175 LEU A O 1
ATOM 1391 N N . LYS A 1 176 ? 6.915 0.323 -17.864 1.00 90.19 176 LYS A N 1
ATOM 1392 C CA . LYS A 1 176 ? 5.470 0.549 -17.919 1.00 90.19 176 LYS A CA 1
ATOM 1393 C C . LYS A 1 176 ? 4.711 -0.709 -18.336 1.00 90.19 176 LYS A C 1
ATOM 1395 O O . LYS A 1 176 ? 3.741 -1.079 -17.675 1.00 90.19 176 LYS A O 1
ATOM 1400 N N . ARG A 1 177 ? 5.147 -1.384 -19.407 1.00 91.06 177 ARG A N 1
ATOM 1401 C CA . ARG A 1 177 ? 4.524 -2.641 -19.861 1.00 91.06 177 ARG A CA 1
ATOM 1402 C C . ARG A 1 177 ? 4.573 -3.709 -18.766 1.00 91.06 177 ARG A C 1
ATOM 1404 O O . ARG A 1 177 ? 3.579 -4.398 -18.563 1.00 91.06 177 ARG A O 1
ATOM 1411 N N . TRP A 1 178 ? 5.683 -3.790 -18.037 1.00 93.00 178 TRP A N 1
ATOM 1412 C CA . TRP A 1 178 ? 5.863 -4.690 -16.904 1.00 93.00 178 TRP A CA 1
ATOM 1413 C C . TRP A 1 178 ? 4.856 -4.409 -15.789 1.00 93.00 178 TRP A C 1
ATOM 1415 O O . TRP A 1 178 ? 4.119 -5.312 -15.401 1.00 93.00 178 TRP A O 1
ATOM 1425 N N . LEU A 1 179 ? 4.760 -3.158 -15.326 1.00 94.25 179 LEU A N 1
ATOM 1426 C CA . LEU A 1 179 ? 3.830 -2.755 -14.264 1.00 94.25 179 LEU A CA 1
ATOM 1427 C C . LEU A 1 179 ? 2.369 -3.030 -14.648 1.00 94.25 179 LEU A C 1
ATOM 1429 O O . LEU A 1 179 ? 1.621 -3.622 -13.871 1.00 94.25 179 LEU A O 1
ATOM 1433 N N . LEU A 1 180 ? 1.967 -2.655 -15.866 1.00 93.62 180 LEU A N 1
ATOM 1434 C CA . LEU A 1 180 ? 0.618 -2.927 -16.373 1.00 93.62 180 LEU A CA 1
ATOM 1435 C C . LEU A 1 180 ? 0.358 -4.432 -16.523 1.00 93.62 180 LEU A C 1
ATOM 1437 O O . LEU A 1 180 ? -0.748 -4.902 -16.249 1.00 93.62 180 LEU A O 1
ATOM 1441 N N . GLY A 1 181 ? 1.376 -5.199 -16.913 1.00 93.62 181 GLY A N 1
ATOM 1442 C CA . GLY A 1 181 ? 1.328 -6.655 -16.956 1.00 93.62 181 GLY A CA 1
ATOM 1443 C C . GLY A 1 181 ? 1.091 -7.273 -15.576 1.00 93.62 181 GLY A C 1
ATOM 1444 O O . GLY A 1 181 ? 0.213 -8.118 -15.442 1.00 93.62 181 GLY A O 1
ATOM 1445 N N . CYS A 1 182 ? 1.789 -6.808 -14.535 1.00 94.88 182 CYS A N 1
ATOM 1446 C CA . CYS A 1 182 ? 1.559 -7.266 -13.160 1.00 94.88 182 CYS A CA 1
ATOM 1447 C C . CYS A 1 182 ? 0.142 -6.938 -12.668 1.00 94.88 182 CYS A C 1
ATOM 1449 O O . CYS A 1 182 ? -0.516 -7.787 -12.068 1.00 94.88 182 CYS A O 1
ATOM 1451 N N . ILE A 1 183 ? -0.350 -5.725 -12.940 1.00 95.12 183 ILE A N 1
ATOM 1452 C CA . ILE A 1 183 ? -1.694 -5.302 -12.520 1.00 95.12 183 ILE A CA 1
ATOM 1453 C C . ILE A 1 183 ? -2.776 -6.120 -13.223 1.00 95.12 183 ILE A C 1
ATOM 1455 O O . ILE A 1 183 ? -3.700 -6.595 -12.569 1.00 95.12 183 ILE A O 1
ATOM 1459 N N . SER A 1 184 ? -2.664 -6.291 -14.542 1.00 93.88 184 SER A N 1
ATOM 1460 C CA . SER A 1 184 ? -3.642 -7.047 -15.335 1.00 93.88 184 SER A CA 1
ATOM 1461 C C . SER A 1 184 ? -3.656 -8.541 -15.009 1.00 93.88 184 SER A C 1
ATOM 1463 O O . SER A 1 184 ? -4.702 -9.172 -15.126 1.00 93.88 184 SER A O 1
ATOM 1465 N N . ALA A 1 185 ? -2.528 -9.098 -14.559 1.00 93.56 185 ALA A N 1
ATOM 1466 C CA . ALA A 1 185 ? -2.435 -10.487 -14.124 1.00 93.56 185 ALA A CA 1
ATOM 1467 C C . ALA A 1 185 ? -3.093 -10.751 -12.759 1.00 93.56 185 ALA A C 1
ATOM 1469 O O . ALA A 1 185 ? -3.456 -11.890 -12.463 1.00 93.56 185 ALA A O 1
ATOM 1470 N N . HIS A 1 186 ? -3.242 -9.729 -11.913 1.00 95.25 186 HIS A N 1
ATOM 1471 C CA . HIS A 1 186 ? -3.779 -9.909 -10.570 1.00 95.25 186 HIS A CA 1
ATOM 1472 C C . HIS A 1 186 ? -5.320 -9.948 -10.569 1.00 95.25 186 HIS A C 1
ATOM 1474 O O . HIS A 1 186 ? -5.947 -9.049 -11.140 1.00 95.25 186 HIS A O 1
ATOM 1480 N N . PRO A 1 187 ? -5.968 -10.890 -9.849 1.00 95.56 187 PRO A N 1
ATOM 1481 C CA . PRO A 1 187 ? -7.429 -11.024 -9.841 1.00 95.56 187 PRO A CA 1
ATOM 1482 C C . PRO A 1 187 ? -8.189 -9.759 -9.438 1.00 95.56 187 PRO A C 1
ATOM 1484 O O . PRO A 1 187 ? -9.319 -9.564 -9.868 1.00 95.56 187 PRO A O 1
ATOM 1487 N N . TYR A 1 188 ? -7.588 -8.888 -8.624 1.00 96.50 188 TYR A N 1
ATOM 1488 C CA . TYR A 1 188 ? -8.206 -7.637 -8.170 1.00 96.50 188 TYR A CA 1
ATOM 1489 C C . TYR A 1 188 ? -7.679 -6.380 -8.877 1.00 96.50 188 TYR A C 1
ATOM 1491 O O . TYR A 1 188 ? -8.010 -5.274 -8.454 1.00 96.50 188 TYR A O 1
ATOM 1499 N N . GLY A 1 189 ? -6.899 -6.511 -9.957 1.00 94.62 189 GLY A N 1
ATOM 1500 C CA . GLY A 1 189 ? -6.338 -5.364 -10.684 1.00 94.62 189 GLY A CA 1
ATOM 1501 C C . GLY A 1 189 ? -7.396 -4.377 -11.188 1.00 94.62 189 GLY A C 1
ATOM 1502 O O . GLY A 1 189 ? -7.202 -3.166 -11.114 1.00 94.62 189 GLY A O 1
ATOM 1503 N N . TYR A 1 190 ? -8.568 -4.879 -11.591 1.00 95.12 190 TYR A N 1
ATOM 1504 C CA . TYR A 1 190 ? -9.700 -4.061 -12.049 1.00 95.12 190 TYR A CA 1
ATOM 1505 C C . TYR A 1 190 ? -10.312 -3.156 -10.962 1.00 95.12 190 TYR A C 1
ATOM 1507 O O . TYR A 1 190 ? -11.110 -2.277 -11.281 1.00 95.12 190 TYR A O 1
ATOM 1515 N N . ARG A 1 191 ? -9.987 -3.368 -9.677 1.00 96.31 191 ARG A N 1
ATOM 1516 C CA . ARG A 1 191 ? -10.513 -2.568 -8.554 1.00 96.31 191 ARG A CA 1
ATOM 1517 C C . ARG A 1 191 ? -9.698 -1.308 -8.265 1.00 96.31 191 ARG A C 1
ATOM 1519 O O . ARG A 1 191 ? -10.146 -0.488 -7.462 1.00 96.31 191 ARG A O 1
ATOM 1526 N N . LEU A 1 192 ? -8.525 -1.164 -8.883 1.00 95.38 192 LEU A N 1
ATOM 1527 C CA . LEU A 1 192 ? -7.677 0.015 -8.729 1.00 95.38 192 LEU A CA 1
ATOM 1528 C C . LEU A 1 192 ? -8.344 1.221 -9.391 1.00 95.38 192 LEU A C 1
ATOM 1530 O O . LEU A 1 192 ? -8.543 1.249 -10.604 1.00 95.38 192 LEU A O 1
ATOM 1534 N N . LYS A 1 193 ? -8.659 2.243 -8.596 1.00 93.69 193 LYS A N 1
ATOM 1535 C CA . LYS A 1 193 ? -9.235 3.505 -9.089 1.00 93.69 193 LYS A CA 1
ATOM 1536 C C . LYS A 1 193 ? -8.152 4.466 -9.556 1.00 93.69 193 LYS A C 1
ATOM 1538 O O . LYS A 1 193 ? -8.405 5.390 -10.319 1.00 93.69 193 LYS A O 1
ATOM 1543 N N . THR A 1 194 ? -6.933 4.236 -9.093 1.00 91.25 194 THR A N 1
ATOM 1544 C CA . THR A 1 194 ? -5.753 5.057 -9.352 1.00 91.25 194 THR A CA 1
ATOM 1545 C C . THR A 1 194 ? -4.962 4.600 -10.579 1.00 91.25 194 THR A C 1
ATOM 1547 O O . THR A 1 194 ? -3.879 5.108 -10.829 1.00 91.25 194 THR A O 1
ATOM 1550 N N . ILE A 1 195 ? -5.465 3.666 -11.395 1.00 87.38 195 ILE A N 1
ATOM 1551 C CA . ILE A 1 195 ? -4.695 3.130 -12.532 1.00 87.38 195 ILE A CA 1
ATOM 1552 C C . ILE A 1 195 ? -4.340 4.190 -13.587 1.00 87.38 195 ILE A C 1
ATOM 1554 O O . ILE A 1 195 ? -3.311 4.089 -14.253 1.00 87.38 195 ILE A O 1
ATOM 1558 N N . ASP A 1 196 ? -5.152 5.239 -13.722 1.00 85.38 196 ASP A N 1
ATOM 1559 C CA . ASP A 1 196 ? -4.882 6.326 -14.665 1.00 85.38 196 ASP A CA 1
ATOM 1560 C C . ASP A 1 196 ? -3.661 7.164 -14.272 1.00 85.38 196 ASP A C 1
ATOM 1562 O O . ASP A 1 196 ? -3.052 7.785 -15.142 1.00 85.38 196 ASP A O 1
ATOM 1566 N N . PHE A 1 197 ? -3.243 7.141 -13.001 1.00 84.00 197 PHE A N 1
ATOM 1567 C CA . PHE A 1 197 ? -1.975 7.739 -12.588 1.00 84.00 197 PHE A CA 1
ATOM 1568 C C . PHE A 1 197 ? -0.804 7.097 -13.347 1.00 84.00 197 PHE A C 1
ATOM 1570 O O . PHE A 1 197 ? -0.025 7.822 -13.959 1.00 84.00 197 PHE A O 1
ATOM 1577 N N . LEU A 1 198 ? -0.759 5.763 -13.461 1.00 80.88 198 LEU A N 1
ATOM 1578 C CA . LEU A 1 198 ? 0.282 5.063 -14.229 1.00 80.88 198 LEU A CA 1
ATOM 1579 C C . LEU A 1 198 ? 0.296 5.433 -15.713 1.00 80.88 198 LEU A C 1
ATOM 1581 O O . LEU A 1 198 ? 1.341 5.386 -16.358 1.00 80.88 198 LEU A O 1
ATOM 1585 N N . LYS A 1 199 ? -0.862 5.790 -16.278 1.00 78.12 199 LYS A N 1
ATOM 1586 C CA . LYS A 1 199 ? -0.942 6.240 -17.673 1.00 78.12 199 LYS A CA 1
ATOM 1587 C C . LYS A 1 199 ? -0.352 7.640 -17.848 1.00 78.12 199 LYS A C 1
ATOM 1589 O O . LYS A 1 199 ? 0.251 7.889 -18.886 1.00 78.12 199 LYS A O 1
ATOM 1594 N N . LYS A 1 200 ? -0.510 8.517 -16.848 1.00 74.69 200 LYS A N 1
ATOM 1595 C CA . LYS A 1 200 ? -0.032 9.912 -16.848 1.00 74.69 200 LYS A CA 1
ATOM 1596 C C . LYS A 1 200 ? 1.470 10.053 -16.599 1.00 74.69 200 LYS A C 1
ATOM 1598 O O . LYS A 1 200 ? 2.042 11.056 -17.006 1.00 74.69 200 LYS A O 1
ATOM 1603 N N . LEU A 1 201 ? 2.109 9.036 -16.019 1.00 67.38 201 LEU A N 1
ATOM 1604 C CA . LEU A 1 201 ? 3.559 8.974 -15.795 1.00 67.38 201 LEU A CA 1
ATOM 1605 C C . LEU A 1 201 ? 4.427 8.981 -17.078 1.00 67.38 201 LEU A C 1
ATOM 1607 O O . LEU A 1 201 ? 5.644 8.877 -16.979 1.00 67.38 201 LEU A O 1
ATOM 1611 N N . ASP A 1 202 ? 3.830 9.081 -18.268 1.00 62.22 202 ASP A N 1
ATOM 1612 C CA . ASP A 1 202 ? 4.544 9.144 -19.555 1.00 62.22 202 ASP A CA 1
ATOM 1613 C C . ASP A 1 202 ? 4.550 10.544 -20.187 1.00 62.22 202 ASP A C 1
ATOM 1615 O O . ASP A 1 202 ? 5.235 10.759 -21.175 1.00 62.22 202 ASP A O 1
ATOM 1619 N N . VAL A 1 203 ? 3.761 11.497 -19.679 1.00 54.31 203 VAL A N 1
ATOM 1620 C CA . VAL A 1 203 ? 3.586 12.810 -20.340 1.00 54.31 203 VAL A CA 1
ATOM 1621 C C . VAL A 1 203 ? 4.715 13.795 -19.985 1.00 54.31 203 VAL A C 1
ATOM 1623 O O . VAL A 1 203 ? 4.810 14.869 -20.572 1.00 54.31 203 VAL A O 1
ATOM 1626 N N . HIS A 1 204 ? 5.576 13.437 -19.030 1.00 48.94 204 HIS A N 1
ATOM 1627 C CA . HIS A 1 204 ? 6.614 14.312 -18.473 1.00 48.94 204 HIS A CA 1
ATOM 1628 C C . HIS A 1 204 ? 8.032 13.712 -18.529 1.00 48.94 204 HIS A C 1
ATOM 1630 O O . HIS A 1 204 ? 8.923 14.227 -17.859 1.00 48.94 204 HIS A O 1
ATOM 1636 N N . GLU A 1 205 ? 8.229 12.645 -19.308 1.00 47.75 205 GLU A N 1
ATOM 1637 C CA . GLU A 1 205 ? 9.541 12.085 -19.683 1.00 47.75 205 GLU A CA 1
ATOM 1638 C C . GLU A 1 205 ? 9.788 12.343 -21.177 1.00 47.75 205 GLU A C 1
ATOM 1640 O O . GLU A 1 205 ? 10.945 12.651 -21.536 1.00 47.75 205 GLU A O 1
#

Foldseek 3Di:
DDWDWWKWAFLDQPDDPAQWTWIATAPFGIAIAGEDNVVSVVDDHGWIWIWTWDDDPPHIYIDPIDTDDDVPVQDPVCVLLLNQLSVCSVQLDDGRDHQNVSVVLNVCCVVPVVLSVALQSSLLSLLSVCVSSVFWFPCPVPDDPLLCCLSVPPPPVPCSVPSVVSCPDCNVVRSLVTSVRRLVPDPCSVVRPSVVVSVVSPPPD

Secondary structure (DSSP, 8-state):
----EEEEEEEEE-TTT--EEEEEETTTEEEEEE--HHHHTT--TT-EEEEEEEEETTEEEEEEEEEEE-STTS-TTTHHHHHHHHHHHHHHSPBT---HHHHHHHHHHHH-GGGGGSHHHHHHHHHHHHHHTT---S-GGGS-HHHHHHHHS---TT-HHHHHHHTTTHHHHHHHHHHHHHHHHSTTGGG-S-HHHHHHTTTT-